Protein AF-A0A5M5ZM09-F1 (afdb_monomer)

Secondary structure (DSSP, 8-state):
-------PPPPPPSPEEETTTTEEEETTEEEEEHHHHHHHHH-TTTTTT--HHHHHHHHHHHHHHHHHHHHHHHH----S-HHHHHHHHHHHHHT-EEEEEEEEEE-SSSEEEEEEEEEE-SSSEEEEEEEE--SS--HHHHHHHHHHHHHHHHHHHHHSTT-EEEEEEEEE-EEEE-TTS-EEEE-

Mean predicted aligned error: 3.93 Å

Radius of gyration: 17.47 Å; Cα contacts (8 Å, |Δi|>4): 284; chains: 1; bounding box: 42×32×61 Å

Nearest PDB structures (foldseek):
  7lw9-assembly1_A  TM=6.506E-01  e=2.644E-03  Homo sapiens
  7lwa-assembly1_A  TM=5.892E-01  e=5.347E-03  Homo sapiens
  7lw8-assembly1_A  TM=4.963E-01  e=1.585E-03  Homo sapiens
  6wxx-assembly2_C  TM=5.633E-01  e=2.051E-02  Treponema succinifaciens DSM 2489
  6xl1-assembly1_B  TM=5.098E-01  e=3.890E-02  Treponema succinifaciens DSM 2489

pLDDT: mean 94.2, std 7.8, range [42.19, 98.81]

InterPro domains:
  IPR011604 PD-(D/E)XK endonuclease-like domain superfamily [G3DSA:3.90.320.10] (28-184)

Solvent-accessible surface area (backbone atoms only — not comparable to full-atom values): 10904 Å² total; per-residue (Å²): 132,83,75,78,76,74,67,64,76,84,64,80,54,81,59,46,73,35,79,82,88,66,45,37,27,51,81,96,42,78,32,44,53,52,66,66,50,49,37,65,75,78,43,71,64,79,62,66,93,56,57,65,69,60,50,52,54,49,50,53,50,42,53,51,54,52,52,50,42,47,41,24,76,75,69,70,45,78,88,77,49,67,54,49,52,49,50,53,48,53,30,61,76,71,66,55,38,83,69,45,57,67,41,53,33,40,75,86,77,56,41,33,47,67,40,54,32,34,26,50,74,54,49,45,32,28,32,42,39,39,79,42,57,65,95,68,90,46,72,65,60,51,49,53,48,50,55,50,49,52,53,49,48,53,24,42,37,66,64,29,75,82,43,41,74,81,48,74,51,74,45,52,42,31,76,43,76,43,98,87,72,49,74,49,71,46,116

Organism: NCBI:txid357276

Sequence (187 aa):
MIMATKRIELKNSEVIFLEEPHEYWLGDKQLSGITGMIQRQLFPDEYDNVDEAVLNAAATYGTNVHASIEDFDKNWNNDGTVEVADYIEICKEHGLVHEASEYIVSDNKNWASMIDKVYRVSDDTFSIGDIKTYGVMTSEKLEKARWQLSLYAYFFELQNKKAKIDKLFIIHLRNKIKKDGTVDHIN

Foldseek 3Di:
DPPPDAQFAADADCWDADPVVGWTDNPPDTADEPLVVCCVPPPVCVCPPPDPVNVVVQVVVVVVLLVQCQCCLPPVDNPPDPSNVVVVVVCVVVVFAWDDAQGWFDPSPHYIYGFGTWGDPDSQEIEGEAEAADLDCDPSNVVSQVSVQVVVQVRRCVRRPRHHYDYYYYDHAYWDQDPVRDTSGDD

Structure (mmCIF, N/CA/C/O backbone):
data_AF-A0A5M5ZM09-F1
#
_entry.id   AF-A0A5M5ZM09-F1
#
loop_
_atom_site.group_PDB
_atom_site.id
_atom_site.type_symbol
_atom_site.label_atom_id
_atom_site.label_alt_id
_atom_site.label_comp_id
_atom_site.label_asym_id
_atom_site.label_entity_id
_atom_site.label_seq_id
_atom_site.pdbx_PDB_ins_code
_atom_site.Cartn_x
_atom_site.Cartn_y
_atom_site.Cartn_z
_atom_site.occupancy
_atom_site.B_iso_or_equiv
_atom_site.auth_seq_id
_atom_site.auth_comp_id
_atom_site.auth_asym_id
_atom_site.auth_atom_id
_atom_site.pdbx_PDB_model_num
ATOM 1 N N . MET A 1 1 ? -5.808 16.013 35.340 1.00 42.19 1 MET A N 1
ATOM 2 C CA . MET A 1 1 ? -5.504 14.578 35.161 1.00 42.19 1 MET A CA 1
ATOM 3 C C . MET A 1 1 ? -5.513 14.312 33.667 1.00 42.19 1 MET A C 1
ATOM 5 O O . MET A 1 1 ? -6.583 14.321 33.076 1.00 42.19 1 MET A O 1
ATOM 9 N N . ILE A 1 2 ? -4.345 14.210 33.036 1.00 48.75 2 ILE A N 1
ATOM 10 C CA . ILE A 1 2 ? -4.266 13.792 31.633 1.00 48.75 2 ILE A CA 1
ATOM 11 C C . ILE A 1 2 ? -4.499 12.284 31.678 1.00 48.75 2 ILE A C 1
ATOM 13 O O . ILE A 1 2 ? -3.692 11.568 32.267 1.00 48.75 2 ILE A O 1
ATOM 17 N N . MET A 1 3 ? -5.645 11.806 31.191 1.00 53.59 3 MET A N 1
ATOM 18 C CA . MET A 1 3 ? -5.798 10.369 30.985 1.00 53.59 3 MET A CA 1
ATOM 19 C C . MET A 1 3 ? -4.755 9.978 29.947 1.00 53.59 3 MET A C 1
ATOM 21 O O . MET A 1 3 ? -4.811 10.471 28.825 1.00 53.59 3 MET A O 1
ATOM 25 N N . ALA A 1 4 ? -3.781 9.156 30.336 1.00 59.69 4 ALA A N 1
ATOM 26 C CA . ALA A 1 4 ? -2.890 8.531 29.375 1.00 59.69 4 ALA A CA 1
ATOM 27 C C . ALA A 1 4 ? -3.774 7.768 28.382 1.00 59.69 4 ALA A C 1
ATOM 29 O O . ALA A 1 4 ? -4.516 6.861 28.776 1.00 59.69 4 ALA A O 1
ATOM 30 N N . THR A 1 5 ? -3.780 8.197 27.122 1.00 62.56 5 THR A N 1
ATOM 31 C CA . THR A 1 5 ? -4.480 7.476 26.064 1.00 62.56 5 THR A CA 1
ATOM 32 C C . THR A 1 5 ? -3.843 6.095 25.993 1.00 62.56 5 THR A C 1
ATOM 34 O O . THR A 1 5 ? -2.641 5.974 25.799 1.00 62.56 5 THR A O 1
ATOM 37 N N . LYS A 1 6 ? -4.623 5.040 26.235 1.00 85.31 6 LYS A N 1
ATOM 38 C CA . LYS A 1 6 ? -4.126 3.668 26.113 1.00 85.31 6 LYS A CA 1
ATOM 39 C C . LYS A 1 6 ? -3.679 3.447 24.663 1.00 85.31 6 LYS A C 1
ATOM 41 O O . LYS A 1 6 ? -4.495 3.677 23.769 1.00 85.31 6 LYS A O 1
ATOM 46 N N . ARG A 1 7 ? -2.440 2.977 24.459 1.00 94.06 7 ARG A N 1
ATOM 47 C CA . ARG A 1 7 ? -1.916 2.548 23.151 1.00 94.06 7 ARG A CA 1
ATOM 48 C C . ARG A 1 7 ? -2.936 1.661 22.437 1.00 94.06 7 ARG A C 1
ATOM 50 O O . ARG A 1 7 ? -3.459 0.705 23.017 1.00 94.06 7 ARG A O 1
ATOM 57 N N . ILE A 1 8 ? -3.261 2.030 21.205 1.00 95.94 8 ILE A N 1
ATOM 58 C CA . ILE A 1 8 ? -4.173 1.301 20.334 1.00 95.94 8 ILE A CA 1
ATOM 59 C C . ILE A 1 8 ? 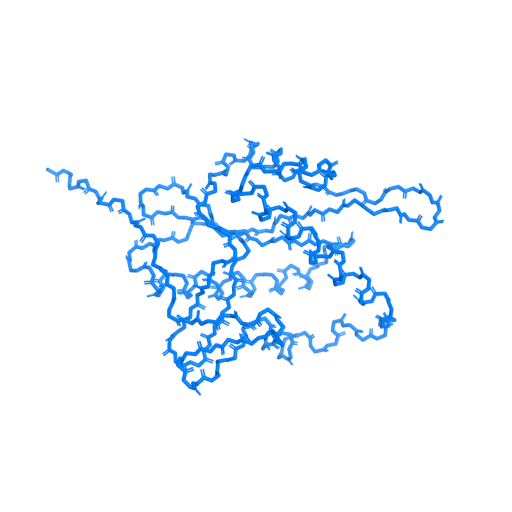-3.387 0.184 19.664 1.00 95.94 8 ILE A C 1
ATOM 61 O O . ILE A 1 8 ? -2.460 0.449 18.901 1.00 95.94 8 ILE A O 1
ATOM 65 N N . GLU A 1 9 ? -3.793 -1.051 19.932 1.00 96.69 9 GLU A N 1
ATOM 66 C CA . GLU A 1 9 ? -3.339 -2.228 19.195 1.00 96.69 9 GLU A CA 1
ATOM 67 C C . GLU A 1 9 ? -4.217 -2.418 17.954 1.00 96.69 9 GLU A C 1
ATOM 69 O O . GLU A 1 9 ? -5.447 -2.284 18.034 1.00 96.69 9 GLU A O 1
ATOM 74 N N . LEU A 1 10 ? -3.588 -2.717 16.815 1.00 97.56 10 LEU A N 1
ATOM 75 C CA . LEU A 1 10 ? -4.304 -2.974 15.569 1.00 97.56 10 LEU A CA 1
ATOM 76 C C . LEU A 1 10 ? -5.125 -4.258 15.678 1.00 97.56 10 LEU A C 1
ATOM 78 O O . LEU A 1 10 ? -4.691 -5.261 16.244 1.00 97.56 10 LEU A O 1
ATOM 82 N N . LYS A 1 11 ? -6.338 -4.228 15.131 1.00 96.38 11 LYS A N 1
ATOM 83 C CA . LYS A 1 11 ? -7.226 -5.389 15.094 1.00 96.38 11 LYS A CA 1
ATOM 84 C C . LYS A 1 11 ? -7.025 -6.152 13.801 1.00 96.38 11 LYS A C 1
ATOM 86 O O . LYS A 1 11 ? -7.078 -5.548 12.735 1.00 96.38 11 LYS A O 1
ATOM 91 N N . ASN A 1 12 ? -6.879 -7.464 13.877 1.00 95.12 12 ASN A N 1
ATOM 92 C CA . ASN A 1 12 ? -6.915 -8.287 12.675 1.00 95.12 12 ASN A CA 1
ATOM 93 C C . ASN A 1 12 ? -8.341 -8.323 12.118 1.00 95.12 12 ASN A C 1
ATOM 95 O O . ASN A 1 12 ? -9.307 -8.410 12.882 1.00 95.12 12 ASN A O 1
ATOM 99 N N . SER A 1 13 ? -8.460 -8.227 10.796 1.00 96.25 13 SER A N 1
ATOM 100 C CA . SER A 1 13 ? -9.729 -8.446 10.108 1.00 96.25 13 SER A CA 1
ATOM 101 C C . SER A 1 13 ? -10.117 -9.926 10.177 1.00 96.25 13 SER A C 1
ATOM 103 O O . SER A 1 13 ? -9.249 -10.796 10.217 1.00 96.25 13 SER A O 1
ATOM 105 N N . GLU A 1 14 ? -11.417 -10.216 10.167 1.00 96.94 14 GLU A N 1
ATOM 106 C CA . GLU A 1 14 ? -11.930 -11.583 9.969 1.00 96.94 14 GLU A CA 1
ATOM 107 C C . GLU A 1 14 ? -11.888 -12.002 8.491 1.00 96.94 14 GLU A C 1
ATOM 109 O O . GLU A 1 14 ? -12.135 -13.161 8.164 1.00 96.94 14 GLU A O 1
ATOM 114 N N . VAL A 1 15 ? -11.590 -11.056 7.595 1.00 98.12 15 VAL A N 1
ATOM 115 C CA . VAL A 1 15 ? -11.450 -11.319 6.169 1.00 98.12 15 VAL A CA 1
ATOM 116 C C . VAL A 1 15 ? -10.181 -12.121 5.908 1.00 98.12 15 VAL A C 1
ATOM 118 O O . VAL A 1 15 ? -9.083 -11.719 6.287 1.00 98.12 15 VAL A O 1
ATOM 121 N N . ILE A 1 16 ? -10.346 -13.231 5.199 1.00 97.38 16 ILE A N 1
ATOM 122 C CA . ILE A 1 16 ? -9.259 -14.064 4.699 1.00 97.38 16 ILE A CA 1
ATOM 123 C C . ILE A 1 16 ? -8.930 -13.603 3.283 1.00 97.38 16 ILE A C 1
ATOM 125 O O . ILE A 1 16 ? -9.818 -13.518 2.434 1.00 97.38 16 ILE A O 1
ATOM 129 N N . PHE A 1 17 ? -7.657 -13.311 3.036 1.00 96.88 17 PHE A N 1
ATOM 130 C CA . PHE A 1 17 ? -7.141 -13.094 1.692 1.00 96.88 17 PHE A CA 1
ATOM 131 C C . PHE A 1 17 ? -6.554 -14.402 1.154 1.00 96.88 17 PHE A C 1
ATOM 133 O O . PHE A 1 17 ? -5.724 -15.033 1.809 1.00 96.88 17 PHE A O 1
ATOM 140 N N . LEU A 1 18 ? -7.011 -14.814 -0.023 1.00 95.81 18 LEU A N 1
ATOM 141 C CA . LEU A 1 18 ? -6.437 -15.910 -0.791 1.00 95.81 18 LEU A CA 1
ATOM 142 C C . LEU A 1 18 ? -5.528 -15.290 -1.848 1.00 95.81 18 LEU A C 1
ATOM 144 O O . LEU A 1 18 ? -6.031 -14.691 -2.795 1.00 95.81 18 LEU A O 1
ATOM 148 N N . GLU A 1 19 ? -4.213 -15.419 -1.669 1.00 90.44 19 GLU A N 1
ATOM 149 C CA . GLU A 1 19 ? -3.205 -14.826 -2.561 1.00 90.44 19 GLU A CA 1
ATOM 150 C C . GLU A 1 19 ? -3.402 -15.272 -4.012 1.00 90.44 19 GLU A C 1
ATOM 152 O O . GLU A 1 19 ? -3.536 -14.448 -4.910 1.00 90.44 19 GLU A O 1
ATOM 157 N N . GLU A 1 20 ? -3.578 -16.577 -4.198 1.00 89.75 20 GLU A N 1
ATOM 158 C CA . GLU A 1 20 ? -4.030 -17.209 -5.431 1.00 89.75 20 GLU A CA 1
ATOM 159 C C . GLU A 1 20 ? -5.401 -17.821 -5.113 1.00 89.75 20 GLU A C 1
ATOM 161 O O . GLU A 1 20 ? -5.449 -18.785 -4.339 1.00 89.75 20 GLU A O 1
ATOM 166 N N . PRO A 1 21 ? -6.537 -17.272 -5.588 1.00 92.88 21 PRO A N 1
ATOM 167 C CA . PRO A 1 21 ? -6.752 -16.503 -6.827 1.00 92.88 21 PRO A CA 1
ATOM 168 C C . PRO A 1 21 ? -6.954 -14.973 -6.666 1.00 92.88 21 PRO A C 1
ATOM 170 O O . PRO A 1 21 ? -7.684 -14.362 -7.446 1.00 92.88 21 PRO A O 1
ATOM 173 N N . HIS A 1 22 ? -6.331 -14.338 -5.673 1.00 91.38 22 HIS A N 1
ATOM 174 C CA . HIS A 1 22 ? -6.469 -12.911 -5.344 1.00 91.38 22 HIS A CA 1
ATOM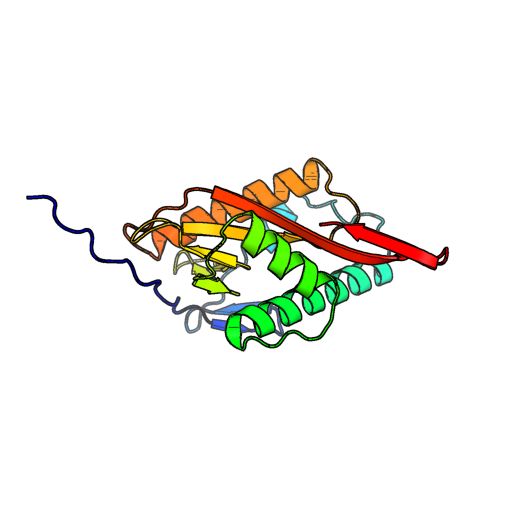 175 C C . HIS A 1 22 ? -7.886 -12.506 -4.894 1.00 91.38 22 HIS A C 1
ATOM 177 O O . HIS A 1 22 ? -8.521 -11.596 -5.436 1.00 91.38 22 HIS A O 1
ATOM 183 N N . GLU A 1 23 ? -8.402 -13.187 -3.871 1.00 96.50 23 GLU A N 1
ATOM 184 C CA . GLU A 1 23 ? -9.776 -13.012 -3.390 1.00 96.50 23 GLU A CA 1
ATOM 185 C C . GLU A 1 23 ? -9.863 -12.711 -1.896 1.00 96.50 23 GLU A C 1
ATOM 187 O O . GLU A 1 23 ? -9.070 -13.197 -1.095 1.00 96.50 23 GLU A O 1
ATOM 192 N N . TYR A 1 24 ? -10.896 -11.960 -1.511 1.00 97.88 24 TYR A N 1
ATOM 193 C CA . TYR A 1 24 ? -11.212 -11.656 -0.118 1.00 97.88 24 TYR A CA 1
ATOM 194 C C . TYR A 1 24 ? -12.489 -12.374 0.311 1.00 97.88 24 TYR A C 1
ATOM 196 O O . TYR A 1 24 ? -13.512 -12.267 -0.365 1.00 97.88 24 TYR A O 1
ATOM 204 N N . TRP A 1 25 ? -12.458 -13.041 1.462 1.00 98.31 25 TRP A N 1
ATOM 205 C CA . TRP A 1 25 ? -13.566 -13.852 1.964 1.00 98.31 25 TRP A CA 1
ATOM 206 C C . TRP A 1 25 ? -13.890 -13.532 3.422 1.00 98.31 25 TRP A C 1
ATOM 208 O O . TRP A 1 25 ? -13.014 -13.565 4.281 1.00 98.31 25 TRP A O 1
ATOM 218 N N . LEU A 1 26 ? -15.163 -13.247 3.708 1.00 98.00 26 LEU A N 1
ATOM 219 C CA . LEU A 1 26 ? -15.709 -13.114 5.058 1.00 98.00 26 LEU A CA 1
ATOM 220 C C . LEU A 1 26 ? -16.689 -14.263 5.311 1.00 98.00 26 LEU A C 1
ATOM 222 O O . LEU A 1 26 ? -17.850 -14.209 4.892 1.00 98.00 26 LEU A O 1
ATOM 226 N N . GLY A 1 27 ? -16.206 -15.321 5.964 1.00 97.12 27 GLY A N 1
ATOM 227 C CA . GLY A 1 27 ? -16.921 -16.598 6.003 1.00 97.12 27 GLY A CA 1
ATOM 228 C C . GLY A 1 27 ? -17.189 -17.095 4.580 1.00 97.12 27 GLY A C 1
ATOM 229 O O . GLY A 1 27 ? -16.285 -17.117 3.751 1.00 97.12 27 GLY A O 1
ATOM 230 N N . ASP A 1 28 ? -18.446 -17.406 4.271 1.00 97.25 28 ASP A N 1
ATOM 231 C CA . ASP A 1 28 ? -18.854 -17.890 2.943 1.00 97.25 28 ASP A CA 1
ATOM 232 C C . ASP A 1 28 ? -19.114 -16.763 1.925 1.00 97.25 28 ASP A C 1
ATOM 234 O O . ASP A 1 28 ? -19.562 -17.017 0.805 1.00 97.25 28 ASP A O 1
ATOM 238 N N . LYS A 1 29 ? -18.893 -15.496 2.302 1.00 98.12 29 LYS A N 1
ATOM 239 C CA . LYS A 1 29 ? -19.139 -14.348 1.427 1.00 98.12 29 LYS A CA 1
ATOM 240 C C . LYS A 1 29 ? -17.840 -13.817 0.833 1.00 98.12 29 LYS A C 1
ATOM 242 O O . LYS A 1 29 ? -17.017 -13.250 1.549 1.00 98.12 29 LYS A O 1
ATOM 247 N N . GLN A 1 30 ? -17.731 -13.872 -0.491 1.00 98.06 30 GLN A N 1
ATOM 248 C CA . GLN A 1 30 ? -16.692 -13.150 -1.218 1.00 98.06 30 GLN A CA 1
ATOM 249 C C . GLN A 1 30 ? -16.937 -11.634 -1.147 1.00 98.06 30 GLN A C 1
ATOM 251 O O . GLN A 1 30 ? -18.049 -11.146 -1.383 1.00 98.06 30 GLN A O 1
ATOM 256 N N . LEU A 1 31 ? -15.889 -10.886 -0.820 1.00 98.19 31 LEU A N 1
ATOM 257 C CA . LEU A 1 31 ? -15.857 -9.429 -0.829 1.00 98.19 31 LEU A CA 1
ATOM 258 C C . LEU A 1 31 ? -15.132 -8.928 -2.078 1.00 98.19 31 LEU A C 1
ATOM 260 O O . LEU A 1 31 ? -14.281 -9.601 -2.653 1.00 98.19 31 LEU A O 1
ATOM 264 N N . SER A 1 32 ? -15.467 -7.715 -2.500 1.00 96.75 32 SER A N 1
ATOM 265 C CA . SER A 1 32 ? -14.810 -7.065 -3.629 1.00 96.75 32 SER A CA 1
ATOM 266 C C . SER A 1 32 ? -13.569 -6.290 -3.179 1.00 96.75 32 SER A C 1
ATOM 268 O O . SER A 1 32 ? -13.598 -5.588 -2.166 1.00 96.75 32 SER A O 1
ATOM 270 N N . GLY A 1 33 ? -12.494 -6.379 -3.964 1.00 96.00 33 GLY A N 1
ATOM 271 C CA . GLY A 1 33 ? -11.281 -5.582 -3.775 1.00 96.00 33 GLY A CA 1
ATOM 272 C C . GLY A 1 33 ? -11.476 -4.116 -4.179 1.00 96.00 33 GLY A C 1
ATOM 273 O O . GLY A 1 33 ? -12.053 -3.826 -5.234 1.00 96.00 33 GLY A O 1
ATOM 274 N N . ILE A 1 34 ? -10.971 -3.183 -3.367 1.00 94.31 34 ILE A N 1
ATOM 275 C CA . ILE A 1 34 ? -11.077 -1.737 -3.639 1.00 94.31 34 ILE A CA 1
ATOM 276 C C . ILE A 1 34 ? -10.268 -1.338 -4.878 1.00 94.31 34 ILE A C 1
ATOM 278 O O . ILE A 1 34 ? -10.765 -0.602 -5.729 1.00 94.31 34 ILE A O 1
ATOM 282 N N . THR A 1 35 ? -9.036 -1.831 -5.005 1.00 89.81 35 THR A N 1
ATOM 283 C CA . THR A 1 35 ? -8.113 -1.477 -6.099 1.00 89.81 35 THR A CA 1
ATOM 284 C C . THR A 1 35 ? -8.677 -1.852 -7.466 1.00 89.81 35 THR A C 1
ATOM 286 O O . THR A 1 35 ? -8.698 -1.022 -8.375 1.00 89.81 35 THR A O 1
ATOM 289 N N . GLY A 1 36 ? -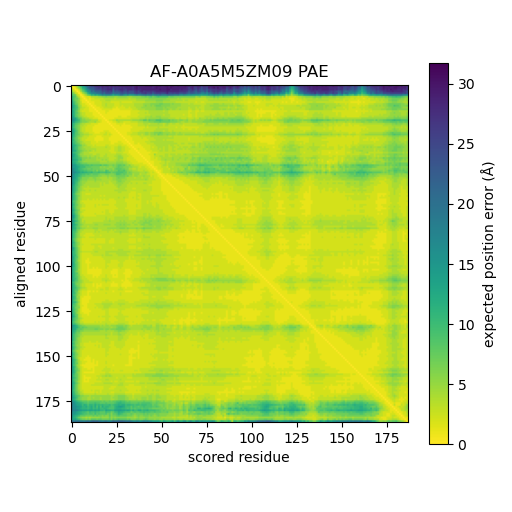9.234 -3.059 -7.592 1.00 89.88 36 GLY A N 1
ATOM 290 C CA . GLY A 1 36 ? -9.907 -3.500 -8.813 1.00 89.88 36 GLY A CA 1
ATOM 291 C C . GLY A 1 36 ? -11.145 -2.661 -9.148 1.00 89.88 36 GLY A C 1
ATOM 292 O O . GLY A 1 36 ? -11.427 -2.422 -10.320 1.00 89.88 36 GLY A O 1
ATOM 293 N N . MET A 1 37 ? -11.881 -2.175 -8.142 1.00 93.19 37 MET A N 1
ATOM 294 C CA . MET A 1 37 ? -13.000 -1.252 -8.362 1.00 93.19 37 MET A CA 1
ATOM 295 C C . MET A 1 37 ? -12.517 0.114 -8.861 1.00 93.19 37 MET A C 1
ATOM 297 O O . MET A 1 37 ? -13.044 0.589 -9.865 1.00 93.19 37 MET A O 1
ATOM 301 N N . ILE A 1 38 ? -11.492 0.700 -8.227 1.00 92.19 38 ILE A N 1
ATOM 302 C CA . ILE A 1 38 ? -10.892 1.978 -8.646 1.00 92.19 38 ILE A CA 1
ATOM 303 C C . ILE A 1 38 ? -10.425 1.894 -10.100 1.00 92.19 38 ILE A C 1
ATOM 305 O O . ILE A 1 38 ? -10.777 2.761 -10.895 1.00 92.19 38 ILE A O 1
ATOM 309 N N . GLN A 1 39 ? -9.684 0.836 -10.455 1.00 90.69 39 GLN A N 1
ATOM 310 C CA . GLN A 1 39 ? -9.217 0.608 -11.823 1.00 90.69 39 GLN A CA 1
ATOM 311 C C . GLN A 1 39 ? -10.375 0.673 -12.818 1.00 90.69 39 GLN A C 1
ATOM 313 O O . GLN A 1 39 ? -10.356 1.480 -13.738 1.00 90.69 39 GLN A O 1
ATOM 318 N N . ARG A 1 40 ? -11.412 -0.148 -12.613 1.00 91.62 40 ARG A N 1
ATOM 319 C CA . ARG A 1 40 ? -12.524 -0.269 -13.566 1.00 91.62 40 ARG A CA 1
ATOM 320 C C . ARG A 1 40 ? -13.352 1.006 -13.705 1.00 91.62 40 ARG A C 1
ATOM 322 O O . ARG A 1 40 ? -13.946 1.211 -14.754 1.00 91.62 40 ARG A O 1
ATOM 329 N N . GLN A 1 41 ? -13.471 1.798 -12.641 1.00 91.75 41 GLN A N 1
ATOM 330 C CA . GLN A 1 41 ? -14.378 2.950 -12.607 1.00 91.75 41 GLN A CA 1
ATOM 331 C C . GLN A 1 41 ? -13.693 4.267 -12.973 1.00 91.75 41 GLN A C 1
ATOM 333 O O . GLN A 1 41 ? -14.329 5.127 -13.573 1.00 91.75 41 GLN A O 1
ATOM 338 N N . LEU A 1 42 ? -12.429 4.444 -12.581 1.00 90.06 42 LEU A N 1
ATOM 339 C CA . LEU A 1 42 ? -11.724 5.723 -12.699 1.00 90.06 42 LEU A CA 1
ATOM 340 C C . LEU A 1 42 ? -10.565 5.683 -13.696 1.00 90.06 42 LEU A C 1
ATOM 342 O O . LEU A 1 42 ? -10.232 6.722 -14.254 1.00 90.06 42 LEU A O 1
ATOM 346 N N . PHE A 1 43 ? -9.978 4.508 -13.935 1.00 92.19 43 PHE A N 1
ATOM 347 C CA . PHE A 1 43 ? -8.805 4.341 -14.800 1.00 92.19 43 PHE A CA 1
ATOM 348 C C . PHE A 1 43 ? -8.968 3.149 -15.764 1.00 92.19 43 PHE A C 1
ATOM 350 O O . PHE A 1 43 ? -8.080 2.298 -15.831 1.00 92.19 43 PHE A O 1
ATOM 357 N N . PRO A 1 44 ? -10.104 3.006 -16.477 1.00 91.06 44 PRO A N 1
ATOM 358 C CA . PRO A 1 44 ? -10.367 1.814 -17.289 1.00 91.06 44 PRO A CA 1
ATOM 359 C C . PRO A 1 44 ? -9.308 1.581 -18.377 1.00 91.06 44 PRO A C 1
ATOM 361 O O . PRO A 1 44 ? -9.018 0.428 -18.683 1.00 91.06 44 PRO A O 1
ATOM 364 N N . ASP A 1 45 ? -8.686 2.658 -18.862 1.00 89.94 45 ASP A N 1
ATOM 365 C CA . ASP A 1 45 ? -7.793 2.656 -20.022 1.00 89.94 45 ASP A CA 1
ATOM 366 C C . ASP A 1 45 ? -6.292 2.686 -19.633 1.00 89.94 45 ASP A C 1
ATOM 368 O O . ASP A 1 45 ? -5.428 2.838 -20.494 1.00 89.94 45 ASP A O 1
ATOM 372 N N . GLU A 1 46 ? -5.934 2.561 -18.341 1.00 85.81 46 GLU A N 1
ATOM 373 C CA . GLU A 1 46 ? -4.545 2.755 -17.844 1.00 85.81 46 GLU A CA 1
ATOM 374 C C . GLU A 1 46 ? -3.508 1.875 -18.557 1.00 85.81 46 GLU A C 1
ATOM 376 O O . GLU A 1 46 ? -2.348 2.262 -18.725 1.00 85.81 46 GLU A O 1
ATOM 381 N N . TYR A 1 47 ? -3.921 0.669 -18.940 1.00 85.06 47 TYR A N 1
ATOM 382 C CA . TYR A 1 47 ? -3.062 -0.324 -19.577 1.00 85.06 47 TYR A CA 1
ATOM 383 C C . TYR A 1 47 ? -3.390 -0.528 -21.055 1.00 85.06 47 TYR A C 1
ATOM 385 O O . TYR A 1 47 ? -2.855 -1.449 -21.679 1.00 85.06 47 TYR A O 1
ATOM 393 N N . ASP A 1 48 ? -4.218 0.342 -21.635 1.00 88.19 48 ASP A N 1
ATOM 394 C CA . ASP A 1 48 ? -4.532 0.286 -23.053 1.00 88.19 48 ASP A CA 1
ATOM 395 C C . ASP A 1 48 ? -3.252 0.422 -23.876 1.00 88.19 48 ASP A C 1
ATOM 397 O O . ASP A 1 48 ? -2.440 1.332 -23.691 1.00 88.19 48 ASP A O 1
ATOM 401 N N . ASN A 1 49 ? -3.084 -0.483 -24.839 1.00 89.31 49 ASN A N 1
ATOM 402 C CA . ASN A 1 49 ? -1.929 -0.539 -25.739 1.00 89.31 49 ASN A CA 1
ATOM 403 C C . ASN A 1 49 ? -0.585 -0.873 -25.064 1.00 89.31 49 ASN A C 1
ATOM 405 O O . ASN A 1 49 ? 0.461 -0.743 -25.707 1.00 89.31 49 ASN A O 1
ATOM 409 N N . VAL A 1 50 ? -0.577 -1.322 -23.804 1.00 87.62 50 VAL A N 1
ATOM 410 C CA . VAL A 1 50 ? 0.628 -1.891 -23.188 1.00 87.62 50 VAL A CA 1
ATOM 411 C C . VAL A 1 50 ? 0.701 -3.380 -23.517 1.00 87.62 50 VAL A C 1
ATOM 413 O O . VAL A 1 50 ? -0.266 -4.117 -23.353 1.00 87.62 50 VAL A O 1
ATOM 416 N N . ASP A 1 51 ? 1.863 -3.826 -23.990 1.00 93.00 51 ASP A N 1
ATOM 417 C CA . ASP A 1 51 ? 2.111 -5.236 -24.286 1.00 93.00 51 ASP A CA 1
ATOM 418 C C . ASP A 1 51 ? 1.933 -6.113 -23.033 1.00 93.00 51 ASP A C 1
ATOM 420 O O . ASP A 1 51 ? 2.454 -5.803 -21.957 1.00 93.00 51 ASP A O 1
ATOM 424 N N . GLU A 1 52 ? 1.210 -7.224 -23.178 1.00 92.44 52 GLU A N 1
ATOM 425 C CA . GLU A 1 52 ? 0.857 -8.112 -22.067 1.00 92.44 52 GLU A CA 1
ATOM 426 C C . GLU A 1 52 ? 2.097 -8.688 -21.367 1.00 92.44 52 GLU A C 1
ATOM 428 O O . GLU A 1 52 ? 2.139 -8.769 -20.139 1.00 92.44 52 GLU A O 1
ATOM 433 N N . ALA A 1 53 ? 3.156 -9.023 -22.113 1.00 92.19 53 ALA A N 1
ATOM 434 C CA . ALA A 1 53 ? 4.387 -9.526 -21.511 1.00 92.19 53 ALA A CA 1
ATOM 435 C C . ALA A 1 53 ? 5.096 -8.437 -20.691 1.00 92.19 53 ALA A C 1
ATOM 437 O O . ALA A 1 53 ? 5.692 -8.733 -19.653 1.00 92.19 53 ALA A O 1
ATOM 438 N N . VAL A 1 54 ? 5.002 -7.170 -21.110 1.00 90.19 54 VAL A N 1
ATOM 439 C CA . VAL A 1 54 ? 5.511 -6.027 -20.336 1.00 90.19 54 VAL A CA 1
ATOM 440 C C . VAL A 1 54 ? 4.705 -5.830 -19.051 1.00 90.19 54 VAL A C 1
ATOM 442 O O . VAL A 1 54 ? 5.313 -5.628 -17.996 1.00 90.19 54 VAL A O 1
ATOM 445 N N . LEU A 1 55 ? 3.373 -5.926 -19.114 1.00 90.62 55 LEU A N 1
ATOM 446 C CA . LEU A 1 55 ? 2.503 -5.847 -17.934 1.00 90.62 55 LEU A CA 1
ATOM 447 C C . LEU A 1 55 ? 2.798 -6.977 -16.947 1.00 90.62 55 LEU A C 1
ATOM 449 O O . LEU A 1 55 ? 3.066 -6.707 -15.778 1.00 90.62 55 LEU A O 1
ATOM 453 N N . ASN A 1 56 ? 2.857 -8.222 -17.421 1.00 92.62 56 ASN A N 1
ATOM 454 C CA . ASN A 1 56 ? 3.143 -9.389 -16.586 1.00 92.62 56 ASN A CA 1
ATOM 455 C C . ASN A 1 56 ? 4.534 -9.305 -15.940 1.00 92.62 56 ASN A C 1
ATOM 457 O O . ASN A 1 56 ? 4.696 -9.601 -14.755 1.00 92.62 56 ASN A O 1
ATOM 461 N N . ALA A 1 57 ? 5.543 -8.831 -16.678 1.00 92.25 57 ALA A N 1
ATOM 462 C CA . ALA A 1 57 ? 6.882 -8.615 -16.135 1.00 92.25 57 ALA A CA 1
ATOM 463 C C . ALA A 1 57 ? 6.940 -7.460 -15.118 1.00 92.25 57 ALA A C 1
ATOM 465 O O . ALA A 1 57 ? 7.783 -7.471 -14.217 1.00 92.25 57 ALA A O 1
ATOM 466 N N . ALA A 1 58 ? 6.092 -6.438 -15.261 1.00 91.81 58 ALA A N 1
ATOM 467 C CA . ALA A 1 58 ? 5.968 -5.360 -14.284 1.00 91.81 58 ALA A CA 1
ATOM 468 C C . ALA A 1 58 ? 5.243 -5.832 -13.015 1.00 91.81 58 ALA A C 1
ATOM 470 O O . ALA A 1 58 ? 5.727 -5.544 -11.923 1.00 91.81 58 ALA A O 1
ATOM 471 N N . ALA A 1 59 ? 4.158 -6.597 -13.162 1.00 91.94 59 ALA A N 1
ATOM 472 C CA . ALA A 1 59 ? 3.418 -7.197 -12.056 1.00 91.94 59 ALA A CA 1
ATOM 473 C C . ALA A 1 59 ? 4.307 -8.149 -11.247 1.00 91.94 59 ALA A C 1
ATOM 475 O O . ALA A 1 59 ? 4.484 -7.935 -10.055 1.00 91.94 59 ALA A O 1
ATOM 476 N N . THR A 1 60 ? 4.978 -9.099 -11.912 1.00 95.25 60 THR A N 1
ATOM 477 C CA . THR A 1 60 ? 5.917 -10.040 -11.269 1.00 95.25 60 THR A CA 1
ATOM 478 C C . THR A 1 60 ? 7.016 -9.306 -10.501 1.00 95.25 60 THR A C 1
ATOM 480 O O . THR A 1 60 ? 7.341 -9.654 -9.371 1.00 95.25 60 THR A O 1
ATOM 483 N N . TYR A 1 61 ? 7.592 -8.263 -11.105 1.00 96.06 61 TYR A N 1
ATOM 484 C CA . TYR A 1 61 ? 8.612 -7.453 -10.443 1.00 96.06 61 TYR A CA 1
ATOM 485 C C . TYR A 1 61 ? 8.061 -6.744 -9.199 1.00 96.06 61 TYR A C 1
ATOM 487 O O . TYR A 1 61 ? 8.701 -6.777 -8.155 1.00 96.06 61 TYR A O 1
ATOM 495 N N . GLY A 1 62 ? 6.872 -6.142 -9.299 1.00 95.88 62 GLY A N 1
ATOM 496 C CA . GLY A 1 62 ? 6.187 -5.536 -8.160 1.00 95.88 62 GLY A CA 1
ATOM 497 C C . GLY A 1 62 ? 5.945 -6.535 -7.031 1.00 95.88 62 GLY A C 1
ATOM 498 O O . GLY A 1 62 ? 6.345 -6.259 -5.906 1.00 95.88 62 GLY A O 1
ATOM 499 N N . THR A 1 63 ? 5.371 -7.702 -7.338 1.00 95.56 63 THR A N 1
ATOM 500 C CA . THR A 1 63 ? 5.130 -8.783 -6.369 1.00 95.56 63 THR A CA 1
ATOM 501 C C . THR A 1 63 ? 6.408 -9.188 -5.642 1.00 95.56 63 THR A C 1
ATOM 503 O O . THR A 1 63 ? 6.407 -9.280 -4.420 1.00 95.56 63 THR A O 1
ATOM 506 N N . ASN A 1 64 ? 7.519 -9.356 -6.366 1.00 97.00 64 ASN A N 1
ATOM 507 C CA . ASN A 1 64 ? 8.793 -9.725 -5.751 1.00 97.00 64 ASN A CA 1
ATOM 508 C C . ASN A 1 64 ? 9.329 -8.629 -4.819 1.00 97.00 64 ASN A C 1
ATOM 510 O O . ASN A 1 64 ? 9.777 -8.942 -3.724 1.00 97.00 64 ASN A O 1
ATOM 514 N N . VAL A 1 65 ? 9.256 -7.353 -5.220 1.00 97.62 65 VAL A N 1
ATOM 515 C CA . VAL A 1 65 ? 9.690 -6.228 -4.369 1.00 97.62 65 VAL A CA 1
ATOM 516 C C . VAL A 1 65 ? 8.859 -6.160 -3.085 1.00 97.62 65 VAL A C 1
ATOM 518 O O . VAL A 1 65 ? 9.416 -5.992 -2.002 1.00 97.62 65 VAL A O 1
ATOM 521 N N . HIS A 1 66 ? 7.539 -6.327 -3.195 1.00 97.62 66 HIS A N 1
ATOM 522 C CA . HIS A 1 66 ? 6.638 -6.393 -2.042 1.00 97.62 66 HIS A CA 1
ATOM 523 C C . HIS A 1 66 ? 6.999 -7.539 -1.101 1.00 97.62 66 HIS A C 1
ATOM 525 O O . HIS A 1 66 ? 7.216 -7.293 0.084 1.00 97.62 66 HIS A O 1
ATOM 531 N N . ALA A 1 67 ? 7.158 -8.752 -1.637 1.00 96.94 67 ALA A N 1
ATOM 532 C CA . ALA A 1 67 ? 7.514 -9.938 -0.862 1.00 96.94 67 ALA A CA 1
ATOM 533 C C . ALA A 1 67 ? 8.867 -9.787 -0.145 1.00 96.94 67 ALA A C 1
ATOM 535 O O . ALA A 1 67 ? 8.971 -10.095 1.041 1.00 96.94 67 ALA A O 1
ATOM 536 N N . SER A 1 68 ? 9.892 -9.260 -0.824 1.00 98.12 68 SER A N 1
ATOM 537 C CA . SER A 1 68 ? 11.212 -9.012 -0.229 1.00 98.12 68 S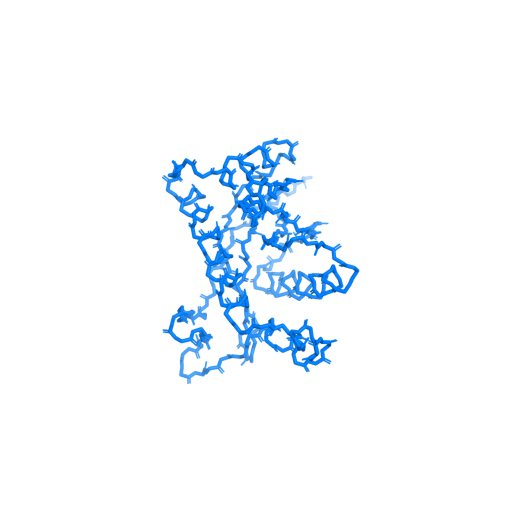ER A CA 1
ATOM 538 C C . SER A 1 68 ? 11.149 -8.011 0.930 1.00 98.12 68 SER A C 1
ATOM 540 O O . SER A 1 68 ? 11.740 -8.234 1.987 1.00 98.12 68 SER A O 1
ATOM 542 N N . ILE A 1 69 ? 10.406 -6.912 0.766 1.00 98.44 69 ILE A N 1
ATOM 543 C CA . ILE A 1 69 ? 10.267 -5.892 1.814 1.00 98.44 69 ILE A CA 1
ATOM 544 C C . ILE A 1 69 ? 9.400 -6.403 2.972 1.00 98.44 69 ILE A C 1
ATOM 546 O O . ILE A 1 69 ? 9.681 -6.116 4.132 1.00 98.44 69 ILE A O 1
ATOM 550 N N . GLU A 1 70 ? 8.347 -7.165 2.685 1.00 97.56 70 GLU A N 1
ATOM 551 C CA . GLU A 1 70 ? 7.526 -7.816 3.705 1.00 97.56 70 GLU A CA 1
ATOM 552 C C . GLU A 1 70 ? 8.331 -8.827 4.537 1.00 97.56 70 GLU A C 1
ATOM 554 O O . GLU A 1 70 ? 8.200 -8.851 5.763 1.00 97.56 70 GLU A O 1
ATOM 559 N N . ASP A 1 71 ? 9.188 -9.631 3.903 1.00 97.94 71 ASP A N 1
ATOM 560 C CA . ASP A 1 71 ? 10.068 -10.571 4.601 1.00 97.94 71 ASP A CA 1
ATOM 561 C C . ASP A 1 71 ? 11.090 -9.839 5.484 1.00 97.94 71 ASP A C 1
ATOM 563 O O . ASP A 1 71 ? 11.336 -10.243 6.625 1.00 97.94 71 ASP A O 1
ATOM 567 N N . PHE A 1 72 ? 11.614 -8.700 5.022 1.00 98.31 72 PHE A N 1
ATOM 568 C CA . PHE A 1 72 ? 12.427 -7.825 5.863 1.00 98.31 72 PHE A CA 1
ATOM 569 C C . PHE A 1 72 ? 11.644 -7.309 7.078 1.00 98.31 72 PHE A C 1
ATOM 571 O O . PHE A 1 72 ? 12.098 -7.470 8.211 1.00 98.31 72 PHE A O 1
ATOM 578 N N . ASP A 1 73 ? 10.459 -6.735 6.870 1.00 97.62 73 ASP A N 1
ATOM 579 C CA . ASP A 1 73 ? 9.634 -6.179 7.947 1.00 97.62 73 ASP A CA 1
ATOM 580 C C . ASP A 1 73 ? 9.248 -7.241 9.000 1.00 97.62 73 ASP A C 1
ATOM 582 O O . ASP A 1 73 ? 9.203 -6.956 10.200 1.00 97.62 73 ASP A O 1
ATOM 586 N N . LYS A 1 74 ? 8.966 -8.480 8.569 1.00 95.50 74 LYS A N 1
ATOM 587 C CA . LYS A 1 74 ? 8.508 -9.570 9.450 1.00 95.50 74 LYS A CA 1
ATOM 588 C C . LYS A 1 74 ? 9.647 -10.343 10.108 1.00 95.50 74 LYS A C 1
ATOM 590 O O . LYS A 1 74 ? 9.547 -10.697 11.283 1.00 95.50 74 LYS A O 1
ATOM 595 N N . ASN A 1 75 ? 10.707 -10.627 9.356 1.00 96.88 75 ASN A N 1
ATOM 596 C CA . ASN A 1 75 ? 11.744 -11.586 9.738 1.00 96.88 75 ASN A CA 1
ATOM 597 C C . ASN A 1 75 ? 13.145 -10.968 9.820 1.00 96.88 75 ASN A C 1
ATOM 599 O O . ASN A 1 75 ? 14.099 -11.680 10.134 1.00 96.88 75 ASN A O 1
ATOM 603 N N . TRP A 1 76 ? 13.285 -9.661 9.565 1.00 95.88 76 TRP A N 1
ATOM 604 C CA . TRP A 1 76 ? 14.570 -8.956 9.479 1.00 95.88 76 TRP A CA 1
ATOM 605 C C . TRP A 1 76 ? 15.518 -9.553 8.432 1.00 95.88 76 TRP A C 1
ATOM 607 O O . TRP A 1 76 ? 16.738 -9.392 8.520 1.00 95.88 76 TRP A O 1
ATOM 617 N N . ASN A 1 77 ? 14.964 -10.246 7.434 1.00 97.50 77 ASN A N 1
ATOM 618 C CA . ASN A 1 77 ? 15.740 -10.817 6.349 1.00 97.50 77 ASN A CA 1
ATOM 619 C C . ASN A 1 77 ? 16.003 -9.749 5.283 1.00 97.50 77 ASN A C 1
ATOM 621 O O . ASN A 1 77 ? 15.092 -9.316 4.587 1.00 97.50 77 ASN A O 1
ATOM 625 N N . ASN A 1 78 ? 17.255 -9.314 5.162 1.00 96.31 78 ASN A N 1
ATOM 626 C CA . ASN A 1 78 ? 17.691 -8.487 4.042 1.00 96.31 78 ASN A CA 1
ATOM 627 C C . ASN A 1 78 ? 18.261 -9.409 2.959 1.00 96.31 78 ASN A C 1
ATOM 629 O O . ASN A 1 78 ? 19.362 -9.942 3.111 1.00 96.31 78 ASN A O 1
ATOM 633 N N . ASP A 1 79 ? 17.507 -9.583 1.876 1.00 96.62 79 ASP A N 1
ATOM 634 C CA . ASP A 1 79 ? 17.850 -10.465 0.758 1.00 96.62 79 ASP A CA 1
ATOM 635 C C . ASP A 1 79 ? 18.968 -9.921 -0.157 1.00 96.62 79 ASP A C 1
ATOM 637 O O . ASP A 1 79 ? 19.392 -10.597 -1.097 1.00 96.62 79 ASP A O 1
ATOM 641 N N . GLY A 1 80 ? 19.482 -8.722 0.133 1.00 96.44 80 GLY A N 1
ATOM 642 C CA . GLY A 1 80 ? 20.556 -8.071 -0.610 1.00 96.44 80 GLY A CA 1
ATOM 643 C C . GLY A 1 80 ? 20.096 -7.347 -1.875 1.00 96.44 80 GLY A C 1
ATOM 644 O O . GLY A 1 80 ? 20.947 -6.877 -2.635 1.00 96.44 80 GLY A O 1
ATOM 645 N N . THR A 1 81 ? 18.787 -7.245 -2.121 1.00 96.50 81 THR A N 1
ATOM 646 C CA . THR A 1 81 ? 18.254 -6.419 -3.209 1.00 96.50 81 THR A CA 1
ATOM 647 C C . THR A 1 81 ? 18.453 -4.930 -2.923 1.00 96.50 81 THR A C 1
ATOM 649 O O . THR A 1 81 ? 18.505 -4.484 -1.773 1.00 96.50 81 THR A O 1
ATOM 652 N N . VAL A 1 82 ? 18.579 -4.139 -3.992 1.00 96.75 82 VAL A N 1
ATOM 653 C CA . VAL A 1 82 ? 18.733 -2.680 -3.877 1.00 96.75 82 VAL A CA 1
ATOM 654 C C . VAL A 1 82 ? 17.448 -2.066 -3.333 1.00 96.75 82 VAL A C 1
ATOM 656 O O . VAL A 1 82 ? 17.502 -1.197 -2.478 1.00 96.75 82 VAL A O 1
ATOM 659 N N . GLU A 1 83 ? 16.295 -2.586 -3.743 1.00 97.56 83 GLU A N 1
ATOM 660 C CA . GLU A 1 83 ? 14.981 -2.117 -3.322 1.00 97.56 83 GLU A CA 1
ATOM 661 C C . GLU A 1 83 ? 14.761 -2.273 -1.809 1.00 97.56 83 GLU A C 1
ATOM 663 O O . GLU A 1 83 ? 14.224 -1.364 -1.178 1.00 97.56 83 GLU A O 1
ATOM 668 N N . VAL A 1 84 ? 15.213 -3.380 -1.202 1.00 98.06 84 VAL A N 1
ATOM 669 C CA . VAL A 1 84 ? 15.174 -3.546 0.262 1.00 98.06 84 VAL A CA 1
ATOM 670 C C . VAL A 1 84 ? 16.143 -2.581 0.948 1.00 98.06 84 VAL A C 1
ATOM 672 O O . VAL A 1 84 ? 15.794 -1.990 1.971 1.00 98.06 84 VAL A O 1
ATOM 675 N N . ALA A 1 85 ? 17.342 -2.378 0.396 1.00 97.69 85 ALA A N 1
ATOM 676 C CA . ALA A 1 85 ? 18.301 -1.421 0.946 1.00 97.69 85 ALA A CA 1
ATOM 677 C C . ALA A 1 85 ? 17.762 0.023 0.917 1.00 97.69 85 ALA A C 1
ATOM 679 O O . ALA A 1 85 ? 17.816 0.711 1.939 1.00 97.69 85 ALA A O 1
ATOM 680 N N . ASP A 1 86 ? 17.179 0.442 -0.206 1.00 98.06 86 ASP A N 1
ATOM 681 C CA . ASP A 1 86 ? 16.548 1.754 -0.372 1.00 98.06 86 ASP A CA 1
ATOM 682 C C . ASP A 1 86 ? 15.354 1.916 0.577 1.00 98.06 86 ASP A C 1
ATOM 684 O O . ASP A 1 86 ? 15.219 2.940 1.243 1.00 98.06 86 ASP A O 1
ATOM 688 N N . TYR A 1 87 ? 14.509 0.887 0.713 1.00 98.44 87 TYR A N 1
ATOM 689 C CA . TYR A 1 87 ? 13.397 0.894 1.666 1.00 98.44 87 TYR A CA 1
ATOM 690 C C . TYR A 1 87 ? 13.869 1.131 3.109 1.00 98.44 87 TYR A C 1
ATOM 692 O O . TYR A 1 87 ? 13.278 1.937 3.836 1.00 98.44 87 TYR A O 1
ATOM 700 N N . ILE A 1 88 ? 14.944 0.452 3.527 1.00 98.12 88 ILE A N 1
ATOM 701 C CA . ILE A 1 88 ? 15.544 0.625 4.857 1.00 98.12 88 ILE A CA 1
ATOM 702 C C . ILE A 1 88 ? 16.034 2.065 5.043 1.00 98.12 88 ILE A C 1
ATOM 704 O O . ILE A 1 88 ? 15.812 2.656 6.105 1.00 98.12 88 ILE A O 1
ATOM 708 N N . GLU A 1 89 ? 16.695 2.633 4.032 1.00 98.12 89 GLU A N 1
ATOM 709 C CA . GLU A 1 89 ? 17.184 4.012 4.070 1.00 98.12 89 GLU A CA 1
ATOM 710 C C . GLU A 1 89 ? 16.028 5.011 4.178 1.00 98.12 89 GLU A C 1
ATOM 712 O O . GLU A 1 89 ? 16.018 5.806 5.117 1.00 98.12 89 GLU A O 1
ATOM 717 N N . ILE A 1 90 ? 14.994 4.889 3.339 1.00 97.94 90 ILE A N 1
ATOM 718 C CA . ILE A 1 90 ? 13.785 5.726 3.392 1.00 97.94 90 ILE A CA 1
ATOM 719 C C . ILE A 1 90 ? 13.136 5.660 4.779 1.00 97.94 90 ILE A C 1
ATOM 721 O O . ILE A 1 90 ? 12.809 6.694 5.372 1.00 97.94 90 ILE A O 1
ATOM 725 N N . CYS A 1 91 ? 12.970 4.456 5.338 1.00 98.12 91 CYS A N 1
ATOM 726 C CA . CYS A 1 91 ? 12.381 4.303 6.666 1.00 98.12 91 CYS A CA 1
ATOM 727 C C . CYS A 1 91 ? 13.219 5.004 7.739 1.00 98.12 91 CYS A C 1
ATOM 729 O O . CYS A 1 91 ? 12.673 5.679 8.615 1.00 98.12 91 CYS A O 1
ATOM 731 N N . LYS A 1 92 ? 14.546 4.894 7.656 1.00 97.81 92 LYS A N 1
ATOM 732 C CA . LYS A 1 92 ? 15.469 5.548 8.585 1.00 97.81 92 LYS A CA 1
ATOM 733 C C . LYS A 1 92 ? 15.443 7.072 8.449 1.00 97.81 92 LYS A C 1
ATOM 735 O O . LYS A 1 92 ? 15.377 7.760 9.466 1.00 97.81 92 LYS A O 1
ATOM 740 N N . GLU A 1 93 ? 15.497 7.597 7.229 1.00 97.62 93 GLU A N 1
ATOM 741 C CA . GLU A 1 93 ? 15.526 9.037 6.945 1.00 97.62 93 GLU A CA 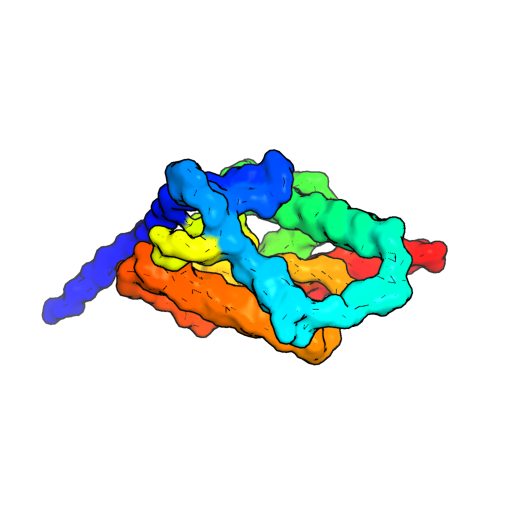1
ATOM 742 C C . GLU A 1 93 ? 14.240 9.740 7.379 1.00 97.62 93 GLU A C 1
ATOM 744 O O . GLU A 1 93 ? 14.280 10.836 7.944 1.00 97.62 93 GLU A O 1
ATOM 749 N N . HIS A 1 94 ? 13.098 9.085 7.173 1.00 97.19 94 HIS A N 1
ATOM 750 C CA . HIS A 1 94 ? 11.789 9.629 7.518 1.00 97.19 94 HIS A CA 1
ATOM 751 C C . HIS A 1 94 ? 11.291 9.225 8.911 1.00 97.19 94 HIS A C 1
ATOM 753 O O . HIS A 1 94 ? 10.207 9.654 9.316 1.00 97.19 94 HIS A O 1
ATOM 759 N N . GLY A 1 95 ? 12.069 8.436 9.661 1.00 97.81 95 GLY A N 1
ATOM 760 C CA . GLY A 1 95 ? 11.695 7.960 10.993 1.00 97.81 95 GLY A CA 1
ATOM 761 C C . GLY A 1 95 ? 10.433 7.092 10.986 1.00 97.81 95 GLY A C 1
ATOM 762 O O . GLY A 1 95 ? 9.624 7.177 11.911 1.00 97.81 95 GLY A O 1
ATOM 763 N N . LEU A 1 96 ? 10.236 6.300 9.931 1.00 98.31 96 LEU A N 1
ATOM 764 C CA . LEU A 1 96 ? 9.094 5.407 9.785 1.00 98.31 96 LEU A CA 1
ATOM 765 C C . LEU A 1 96 ? 9.278 4.185 10.690 1.00 98.31 96 LEU A C 1
ATOM 767 O O . LEU A 1 96 ? 10.187 3.380 10.500 1.00 98.31 96 LEU A O 1
ATOM 771 N N . VAL A 1 97 ? 8.400 4.046 11.682 1.00 98.12 97 VAL A N 1
ATOM 772 C CA . VAL A 1 97 ? 8.379 2.894 12.589 1.00 98.12 97 VAL A CA 1
ATOM 773 C C . VAL A 1 97 ? 7.343 1.907 12.078 1.00 98.12 97 VAL A C 1
ATOM 775 O O . VAL A 1 97 ? 6.145 2.180 12.165 1.00 98.12 97 VAL A O 1
ATOM 778 N N . HIS A 1 98 ? 7.797 0.792 11.508 1.00 98.25 98 HIS A N 1
ATOM 779 C CA . HIS A 1 98 ? 6.917 -0.261 10.998 1.00 98.25 98 HIS A CA 1
ATOM 780 C C . HIS A 1 98 ? 5.966 -0.773 12.091 1.00 98.25 98 HIS A C 1
ATOM 782 O O . HIS A 1 98 ? 6.376 -0.996 13.231 1.00 98.25 98 HIS A O 1
ATOM 788 N N . GLU A 1 99 ? 4.689 -0.917 11.738 1.00 98.12 99 GLU A N 1
ATOM 789 C CA . GLU A 1 99 ? 3.654 -1.491 12.603 1.00 98.12 99 GLU A CA 1
ATOM 790 C C . GLU A 1 99 ? 3.029 -2.745 11.984 1.00 98.12 99 GLU A C 1
ATOM 792 O O . GLU A 1 99 ? 2.798 -3.728 12.685 1.00 98.12 99 GLU A O 1
ATOM 797 N N . ALA A 1 100 ? 2.714 -2.707 10.687 1.00 98.12 100 ALA A N 1
ATOM 798 C CA . ALA A 1 100 ? 2.150 -3.846 9.974 1.00 98.12 100 ALA A CA 1
ATOM 799 C C . ALA A 1 100 ? 2.457 -3.775 8.475 1.00 98.12 100 ALA A C 1
ATOM 801 O O . ALA A 1 100 ? 2.567 -2.692 7.897 1.00 98.12 100 ALA A O 1
ATOM 802 N N . SER A 1 101 ? 2.529 -4.949 7.850 1.00 97.50 101 SER A N 1
ATOM 803 C CA . SER A 1 101 ? 2.537 -5.112 6.395 1.00 97.50 101 SER A CA 1
ATOM 804 C C . SER A 1 101 ? 1.417 -6.027 5.956 1.00 97.50 101 SER A C 1
ATOM 806 O O . SER A 1 101 ? 0.976 -6.859 6.753 1.00 97.50 101 SER A O 1
ATOM 808 N N . GLU A 1 102 ? 0.982 -5.866 4.709 1.00 96.62 102 GLU A N 1
ATOM 809 C CA . GLU A 1 102 ? -0.112 -6.647 4.127 1.00 96.62 102 GLU A CA 1
ATOM 810 C C . GLU A 1 102 ? -1.348 -6.658 5.048 1.00 96.62 102 GLU A C 1
ATOM 812 O O . GLU A 1 102 ? -1.968 -7.681 5.348 1.00 96.62 102 GLU A O 1
ATOM 817 N N . TYR A 1 103 ? -1.678 -5.479 5.583 1.00 98.06 103 TYR A N 1
ATOM 818 C CA . TYR A 1 103 ? -2.676 -5.328 6.631 1.00 98.06 103 TYR A CA 1
ATOM 819 C C . TYR A 1 103 ? -4.083 -5.252 6.035 1.00 98.06 103 TYR A C 1
ATOM 821 O O . TYR A 1 103 ? -4.467 -4.262 5.406 1.00 98.06 103 TYR A O 1
ATOM 829 N N . ILE A 1 104 ? -4.866 -6.309 6.250 1.00 98.31 104 ILE A N 1
ATOM 830 C CA . ILE A 1 104 ? -6.224 -6.423 5.718 1.00 98.31 104 ILE A CA 1
ATOM 831 C C . ILE A 1 104 ? -7.178 -5.474 6.453 1.00 98.31 104 ILE A C 1
ATOM 833 O O . ILE A 1 104 ? -7.303 -5.496 7.684 1.00 98.31 104 ILE A O 1
ATOM 837 N N . VAL A 1 105 ? -7.911 -4.681 5.674 1.00 98.12 105 VAL A N 1
ATOM 838 C CA . VAL A 1 105 ? -8.966 -3.776 6.139 1.00 98.12 105 VAL A CA 1
ATOM 839 C C . VAL A 1 105 ? -10.262 -4.023 5.374 1.00 98.12 105 VAL A C 1
ATOM 841 O O . VAL A 1 105 ? -10.249 -4.336 4.184 1.00 98.12 105 VAL A O 1
ATOM 844 N N . SER A 1 106 ? -11.405 -3.882 6.047 1.00 97.69 106 SER A N 1
ATOM 845 C CA . SER A 1 106 ? -12.715 -4.159 5.451 1.00 97.69 106 SER A CA 1
ATOM 846 C C . SER A 1 106 ? -13.832 -3.317 6.065 1.00 97.69 106 SER A C 1
ATOM 848 O O . SER A 1 106 ? -13.761 -2.894 7.219 1.00 97.69 106 SER A O 1
ATOM 850 N N . ASP A 1 107 ? -14.910 -3.126 5.300 1.00 96.19 107 ASP A N 1
ATOM 851 C CA . ASP A 1 107 ? -16.196 -2.653 5.822 1.00 96.19 107 ASP A CA 1
ATOM 852 C C . ASP A 1 107 ? -17.016 -3.767 6.510 1.00 96.19 107 ASP A C 1
ATOM 854 O O . ASP A 1 107 ? -18.125 -3.513 6.986 1.00 96.19 107 ASP A O 1
ATOM 858 N N . ASN A 1 108 ? -16.480 -4.996 6.553 1.00 95.44 108 ASN A N 1
ATOM 859 C CA . ASN A 1 108 ? -17.108 -6.233 7.025 1.00 95.44 108 ASN A CA 1
ATOM 860 C C . ASN A 1 108 ? -18.467 -6.515 6.370 1.00 95.44 108 ASN A C 1
ATOM 862 O O . ASN A 1 108 ? -19.340 -7.160 6.956 1.00 95.44 108 ASN A O 1
ATOM 866 N N . LYS A 1 109 ? -18.677 -5.997 5.157 1.00 95.69 109 LYS A N 1
ATOM 867 C CA . LYS A 1 109 ? -19.938 -6.129 4.441 1.00 95.69 109 LYS A CA 1
ATOM 868 C C . LYS A 1 109 ? -19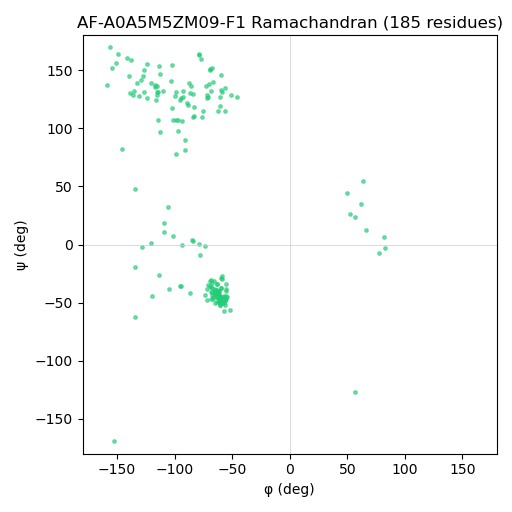.720 -6.520 2.997 1.00 95.69 109 LYS A C 1
ATOM 870 O O . LYS A 1 109 ? -20.234 -7.557 2.599 1.00 95.69 109 LYS A O 1
ATOM 875 N N . ASN A 1 110 ? -19.049 -5.698 2.201 1.00 96.50 110 ASN A N 1
ATOM 876 C CA . ASN A 1 110 ? -18.933 -5.884 0.754 1.00 96.50 110 ASN A CA 1
ATOM 877 C C . ASN A 1 110 ? -17.510 -5.689 0.231 1.00 96.50 110 ASN A C 1
ATOM 879 O O . ASN A 1 110 ? -17.225 -6.144 -0.875 1.00 96.50 110 ASN A O 1
ATOM 883 N N . TRP A 1 111 ? -16.647 -5.015 0.987 1.00 97.69 111 TRP A N 1
ATOM 884 C CA . TRP A 1 111 ? -15.375 -4.520 0.487 1.00 97.69 111 TRP A CA 1
ATOM 885 C C . TRP A 1 111 ? -14.239 -4.866 1.431 1.00 97.69 111 TRP A C 1
ATOM 887 O O . TRP A 1 111 ? -14.359 -4.734 2.651 1.00 97.69 111 TRP A O 1
ATOM 897 N N . ALA A 1 112 ? -13.114 -5.254 0.852 1.00 97.81 112 ALA A N 1
ATOM 898 C CA . ALA A 1 112 ? -11.864 -5.429 1.565 1.00 97.81 112 ALA A CA 1
ATOM 899 C C . ALA A 1 112 ? -10.697 -4.949 0.705 1.00 97.81 112 ALA A C 1
ATOM 901 O O . ALA A 1 112 ? -10.817 -4.779 -0.510 1.00 97.81 112 ALA A O 1
ATOM 902 N N . SER A 1 113 ? -9.578 -4.686 1.360 1.00 96.31 113 SER A N 1
ATOM 903 C CA . SER A 1 113 ? -8.305 -4.443 0.701 1.00 96.31 113 SER A CA 1
ATOM 904 C C . SER A 1 113 ? -7.162 -4.759 1.648 1.00 96.31 113 SER A C 1
ATOM 906 O O . SER A 1 113 ? -7.369 -4.948 2.848 1.00 96.31 113 SER A O 1
ATOM 908 N N . MET A 1 114 ? -5.959 -4.777 1.097 1.00 96.25 114 MET A N 1
ATOM 909 C CA . MET A 1 114 ? -4.727 -5.009 1.828 1.00 96.25 114 MET A CA 1
ATOM 910 C C . MET A 1 114 ? -3.856 -3.757 1.740 1.00 96.25 114 MET A C 1
ATOM 912 O O . MET A 1 114 ? -3.646 -3.219 0.653 1.00 96.25 114 MET A O 1
ATOM 916 N N . ILE A 1 115 ? -3.467 -3.233 2.899 1.00 98.38 115 ILE A N 1
ATOM 917 C CA . ILE A 1 115 ? -2.577 -2.083 3.020 1.00 98.38 115 ILE A CA 1
ATOM 918 C C . ILE A 1 115 ? -1.142 -2.597 3.042 1.00 98.38 115 ILE A C 1
ATOM 920 O O . ILE A 1 115 ? -0.786 -3.310 3.980 1.00 98.38 115 ILE A O 1
ATOM 924 N N . ASP A 1 116 ? -0.323 -2.171 2.083 1.00 98.25 116 ASP A N 1
ATOM 925 C CA . ASP A 1 116 ? 1.071 -2.608 1.982 1.00 98.25 116 ASP A CA 1
ATOM 926 C C . ASP A 1 116 ? 1.840 -2.319 3.276 1.00 98.25 116 ASP A C 1
ATOM 928 O O . ASP A 1 116 ? 2.454 -3.223 3.842 1.00 98.25 116 ASP A O 1
ATOM 932 N N . LYS A 1 117 ? 1.792 -1.065 3.768 1.00 98.56 117 LYS A N 1
ATOM 933 C CA . LYS A 1 117 ? 2.545 -0.619 4.951 1.00 98.56 117 LYS A CA 1
ATOM 934 C C . LYS A 1 117 ? 1.734 0.289 5.875 1.00 98.56 117 LYS A C 1
ATOM 936 O O . LYS A 1 117 ? 1.180 1.310 5.465 1.00 98.56 117 LYS A O 1
ATOM 941 N N . VAL A 1 118 ? 1.744 -0.047 7.162 1.00 98.75 118 VAL A N 1
ATOM 942 C CA . VAL A 1 118 ? 1.261 0.800 8.257 1.00 98.75 118 VAL A CA 1
ATOM 943 C C . VAL A 1 118 ? 2.444 1.151 9.149 1.00 98.75 118 VAL A C 1
ATOM 945 O O . VAL A 1 118 ? 3.183 0.266 9.583 1.00 98.75 118 VAL A O 1
ATOM 948 N N . TYR A 1 119 ? 2.590 2.437 9.459 1.00 98.81 119 TYR A N 1
ATOM 949 C CA . TYR A 1 119 ? 3.640 2.954 10.331 1.00 98.81 119 TYR A CA 1
ATOM 950 C C . TYR A 1 119 ? 3.043 3.589 11.576 1.00 98.81 119 TYR A C 1
ATOM 952 O O . TYR A 1 119 ? 2.069 4.337 11.490 1.00 98.81 119 TYR A O 1
ATOM 960 N N . ARG A 1 120 ? 3.627 3.330 12.744 1.00 98.56 120 ARG A N 1
ATOM 961 C CA . ARG A 1 120 ? 3.193 3.945 13.997 1.00 98.56 120 ARG A CA 1
ATOM 962 C C . ARG A 1 120 ? 3.830 5.317 14.181 1.00 98.56 120 ARG A C 1
ATOM 964 O O . ARG A 1 120 ? 5.046 5.458 14.140 1.00 98.56 120 ARG A O 1
ATOM 971 N N . VAL A 1 121 ? 2.995 6.312 14.472 1.00 98.31 121 VAL A N 1
ATOM 972 C CA . VAL A 1 121 ? 3.422 7.684 14.795 1.00 98.31 121 VAL A CA 1
ATOM 973 C C . VAL A 1 121 ? 3.293 7.953 16.294 1.00 98.31 121 VAL A C 1
ATOM 975 O O . VAL A 1 121 ? 4.147 8.606 16.891 1.00 98.31 121 VAL A O 1
ATOM 978 N N . SER A 1 122 ? 2.235 7.440 16.928 1.00 97.75 122 SER A N 1
ATOM 979 C CA . SER A 1 122 ? 1.999 7.568 18.370 1.00 97.75 122 SER A CA 1
ATOM 980 C C . SER A 1 122 ? 1.156 6.402 18.914 1.00 97.75 122 SER A C 1
ATOM 982 O O . SER A 1 122 ? 0.907 5.402 18.235 1.00 97.75 122 SER A O 1
ATOM 984 N N . ASP A 1 123 ? 0.692 6.526 20.158 1.00 97.31 123 ASP A N 1
ATOM 985 C CA . ASP A 1 123 ? -0.215 5.563 20.784 1.00 97.31 123 ASP A CA 1
ATOM 986 C C . ASP A 1 123 ? -1.535 5.379 20.018 1.00 97.31 123 ASP A C 1
ATOM 988 O O . ASP A 1 123 ? -2.102 4.288 20.057 1.00 97.31 123 ASP A O 1
ATOM 992 N N . ASP A 1 124 ? -2.022 6.401 19.310 1.00 97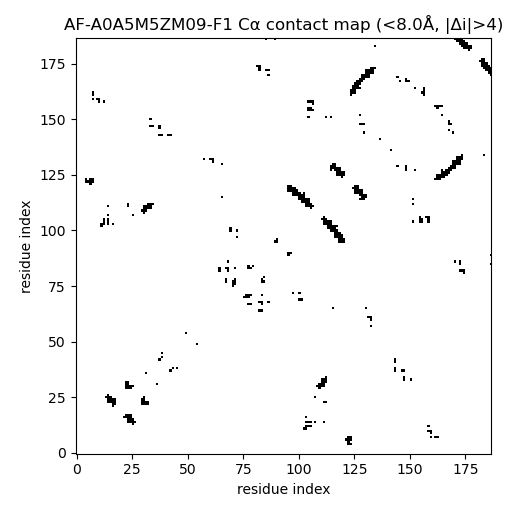.56 124 ASP A N 1
ATOM 993 C CA . ASP A 1 124 ? -3.301 6.377 18.587 1.00 97.56 124 ASP A CA 1
ATOM 994 C C . ASP A 1 124 ? -3.205 6.802 17.113 1.00 97.56 124 ASP A C 1
ATOM 996 O O . ASP A 1 124 ? -4.213 6.779 16.408 1.00 97.56 124 ASP A O 1
ATOM 1000 N N . THR A 1 125 ? -2.020 7.186 16.639 1.00 98.56 125 THR A N 1
ATOM 1001 C CA . THR A 1 125 ? -1.824 7.768 15.307 1.00 98.56 125 THR A CA 1
ATOM 1002 C C . THR A 1 125 ? -0.869 6.929 14.466 1.00 98.56 125 THR A C 1
ATOM 1004 O O . THR A 1 125 ? 0.157 6.450 14.958 1.00 98.56 125 THR A O 1
ATOM 1007 N N . PHE A 1 126 ? -1.206 6.783 13.188 1.00 98.81 126 PHE A N 1
ATOM 1008 C CA . PHE A 1 126 ? -0.500 5.963 12.213 1.00 98.81 126 PHE A CA 1
ATOM 1009 C C . PHE A 1 126 ? -0.382 6.692 10.874 1.00 98.81 126 PHE A C 1
ATOM 1011 O O . PHE A 1 126 ? -1.193 7.560 10.561 1.00 98.81 126 PHE A O 1
ATOM 1018 N N . SER A 1 127 ? 0.581 6.291 10.055 1.00 98.81 127 SER A N 1
ATOM 1019 C CA . SER A 1 127 ? 0.651 6.656 8.642 1.00 98.81 127 SER A CA 1
ATOM 1020 C C . SER A 1 127 ? 0.460 5.418 7.771 1.0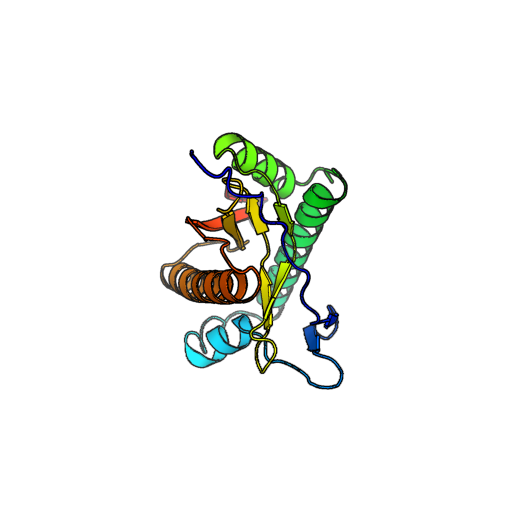0 98.81 127 SER A C 1
ATOM 1022 O O . SER A 1 127 ? 0.786 4.306 8.192 1.00 98.81 127 SER A O 1
ATOM 1024 N N . ILE A 1 128 ? -0.030 5.607 6.547 1.00 98.81 128 ILE A N 1
ATOM 1025 C CA . ILE A 1 128 ? -0.147 4.532 5.558 1.00 98.81 128 ILE A CA 1
ATOM 1026 C C . ILE A 1 128 ? 0.763 4.828 4.367 1.00 98.81 128 ILE A C 1
ATOM 1028 O O . ILE A 1 128 ? 0.706 5.916 3.784 1.00 98.81 128 ILE A O 1
ATOM 1032 N N . GLY A 1 129 ? 1.574 3.831 4.018 1.00 98.31 129 GLY A N 1
ATOM 1033 C CA . GLY A 1 129 ? 2.406 3.804 2.825 1.00 98.31 129 GLY A CA 1
ATOM 1034 C C . GLY A 1 129 ? 1.934 2.730 1.848 1.00 98.31 129 GLY A C 1
ATOM 1035 O O . GLY A 1 129 ? 1.455 1.674 2.257 1.00 98.31 129 GLY A O 1
ATOM 1036 N N . ASP A 1 130 ? 2.093 3.003 0.560 1.00 98.19 130 ASP A N 1
ATOM 1037 C CA . ASP A 1 130 ? 1.902 2.030 -0.518 1.00 98.19 130 ASP A CA 1
ATOM 1038 C C . ASP A 1 130 ? 3.160 2.000 -1.397 1.00 98.19 130 ASP A C 1
ATOM 1040 O O . ASP A 1 130 ? 3.700 3.053 -1.752 1.00 98.19 130 ASP A O 1
ATOM 1044 N N . ILE A 1 131 ? 3.676 0.807 -1.695 1.00 97.94 131 ILE A N 1
ATOM 1045 C CA . ILE A 1 131 ? 4.914 0.659 -2.469 1.00 97.94 131 ILE A CA 1
ATOM 1046 C C . ILE A 1 131 ? 4.557 0.593 -3.949 1.00 97.94 131 ILE A C 1
ATOM 1048 O O . ILE A 1 131 ? 3.846 -0.306 -4.409 1.00 97.94 131 ILE A O 1
ATOM 1052 N N . LYS A 1 132 ? 5.117 1.518 -4.734 1.00 96.69 132 LYS A N 1
ATOM 1053 C CA . LYS A 1 132 ? 4.962 1.536 -6.192 1.00 96.69 132 LYS A CA 1
ATOM 1054 C C . LYS A 1 132 ? 6.300 1.355 -6.888 1.00 96.69 132 LYS A C 1
ATOM 1056 O O . LYS A 1 132 ? 7.266 2.044 -6.593 1.00 96.69 132 LYS A O 1
ATOM 1061 N N . THR A 1 133 ? 6.303 0.498 -7.906 1.00 95.94 133 THR A N 1
ATOM 1062 C CA . THR A 1 133 ? 7.495 0.138 -8.694 1.00 95.94 133 THR A CA 1
ATOM 1063 C C . THR A 1 133 ? 7.485 0.687 -10.125 1.00 95.94 133 THR A C 1
ATOM 1065 O O . THR A 1 133 ? 8.195 0.215 -11.027 1.00 95.94 133 THR A O 1
ATOM 1068 N N . TYR A 1 134 ? 6.649 1.701 -10.364 1.00 89.44 134 TYR A N 1
ATOM 1069 C CA . TYR A 1 134 ? 6.479 2.322 -11.674 1.00 89.44 134 TYR A CA 1
ATOM 1070 C C . TYR A 1 134 ? 7.797 2.904 -12.201 1.00 89.44 134 TYR A C 1
ATOM 1072 O O . TYR A 1 134 ? 8.593 3.435 -11.446 1.00 89.44 134 TYR A O 1
ATOM 1080 N N . GLY A 1 135 ? 8.028 2.871 -13.515 1.00 89.19 135 GLY A N 1
ATOM 1081 C CA . GLY A 1 135 ? 9.172 3.600 -14.091 1.00 89.19 135 GLY A CA 1
ATOM 1082 C C . GLY A 1 135 ? 9.008 5.121 -14.002 1.00 89.19 135 GLY A C 1
ATOM 1083 O O . GLY A 1 135 ? 9.960 5.846 -13.764 1.00 89.19 135 GLY A O 1
ATOM 1084 N N . VAL A 1 136 ? 7.777 5.611 -14.169 1.00 89.50 136 VAL A N 1
ATOM 1085 C CA . VAL A 1 136 ? 7.441 7.037 -14.079 1.00 89.50 136 VAL A CA 1
ATOM 1086 C C . VAL A 1 136 ? 6.170 7.196 -13.259 1.00 89.50 136 VAL A C 1
ATOM 1088 O O . VAL A 1 136 ? 5.173 6.507 -13.519 1.00 89.50 136 VAL A O 1
ATOM 1091 N N . MET A 1 137 ? 6.214 8.125 -12.306 1.00 92.19 137 MET A N 1
ATOM 1092 C CA . MET A 1 137 ? 5.084 8.529 -11.479 1.00 92.19 137 MET A CA 1
ATOM 1093 C C . MET A 1 137 ? 4.345 9.705 -12.133 1.00 92.19 137 MET A C 1
ATOM 1095 O O . MET A 1 137 ? 4.675 10.872 -11.937 1.00 92.19 137 MET A O 1
ATOM 1099 N N . THR A 1 138 ? 3.362 9.391 -12.973 1.00 93.94 138 THR A N 1
ATOM 1100 C CA . THR A 1 138 ? 2.523 10.380 -13.666 1.00 93.94 138 THR A CA 1
ATOM 1101 C C . THR A 1 138 ? 1.439 10.939 -12.739 1.00 93.94 138 THR A C 1
ATOM 1103 O O . THR A 1 138 ? 1.073 10.297 -11.755 1.00 93.94 138 THR A O 1
ATOM 1106 N N . SER A 1 139 ? 0.834 12.076 -13.094 1.00 93.88 139 SER A N 1
ATOM 1107 C CA . SER A 1 139 ? -0.292 12.654 -12.340 1.00 93.88 139 SER A CA 1
ATOM 1108 C C . SER A 1 139 ? -1.466 11.685 -12.158 1.00 93.88 139 SER A C 1
ATOM 1110 O O . SER A 1 139 ? -2.025 11.627 -11.069 1.00 93.88 139 SER A O 1
ATOM 1112 N N . GLU A 1 140 ? -1.778 10.879 -13.174 1.00 92.50 140 GLU A N 1
ATOM 1113 C CA . GLU A 1 140 ? -2.843 9.867 -13.126 1.00 92.50 140 GLU A CA 1
ATOM 1114 C C . GLU A 1 140 ? -2.545 8.750 -12.109 1.00 92.50 140 GLU A C 1
ATOM 1116 O O . GLU A 1 140 ? -3.335 8.495 -11.206 1.00 92.50 140 GLU A O 1
ATOM 1121 N N . LYS A 1 141 ? -1.346 8.154 -12.161 1.00 93.44 141 LYS A N 1
ATOM 1122 C CA . LYS A 1 141 ? -0.853 7.203 -11.145 1.00 93.44 141 LYS A CA 1
ATOM 1123 C C . LYS A 1 141 ? -0.874 7.778 -9.727 1.00 93.44 141 LYS A C 1
ATOM 1125 O O . LYS A 1 141 ? -1.254 7.073 -8.793 1.00 93.44 141 LYS A O 1
ATOM 1130 N N . LEU A 1 142 ? -0.503 9.050 -9.561 1.00 95.00 142 LEU A N 1
ATOM 1131 C CA . LEU A 1 142 ? -0.615 9.734 -8.270 1.00 95.00 142 LEU A CA 1
ATOM 1132 C C . LEU A 1 142 ? -2.074 9.882 -7.834 1.00 95.00 142 LEU A C 1
ATOM 1134 O O . LEU A 1 142 ? -2.374 9.716 -6.657 1.00 95.00 142 LEU A O 1
ATOM 1138 N N . GLU A 1 143 ? -2.985 10.205 -8.748 1.00 96.19 143 GLU A N 1
ATOM 1139 C CA . GLU A 1 143 ? -4.417 10.303 -8.457 1.00 96.19 143 GLU A CA 1
ATOM 1140 C C . GLU A 1 143 ? -5.012 8.949 -8.054 1.00 96.19 143 GLU A C 1
ATOM 1142 O O . GLU A 1 143 ? -5.704 8.859 -7.040 1.00 96.19 143 GLU A O 1
ATOM 1147 N N . LYS A 1 144 ? -4.659 7.874 -8.763 1.00 95.25 144 LYS A N 1
ATOM 1148 C CA . LYS A 1 144 ? -5.037 6.503 -8.404 1.00 95.25 144 LYS A CA 1
ATOM 1149 C C . LYS A 1 144 ? -4.556 6.129 -7.002 1.00 95.25 144 LYS A C 1
ATOM 1151 O O . LYS A 1 144 ? -5.342 5.634 -6.196 1.00 95.25 144 LYS A O 1
ATOM 1156 N N . ALA A 1 145 ? -3.294 6.419 -6.684 1.00 96.19 145 ALA A N 1
ATOM 1157 C CA . ALA A 1 145 ? -2.745 6.173 -5.355 1.00 96.19 145 ALA A CA 1
ATOM 1158 C C . ALA A 1 145 ? -3.453 7.000 -4.271 1.00 96.19 145 ALA A C 1
ATOM 1160 O O . ALA A 1 145 ? -3.739 6.472 -3.199 1.00 96.19 145 ALA A O 1
ATOM 1161 N N . ARG A 1 146 ? -3.813 8.264 -4.546 1.00 97.25 146 ARG A N 1
ATOM 1162 C CA . ARG A 1 146 ? -4.615 9.079 -3.616 1.00 97.25 146 ARG A CA 1
ATOM 1163 C C . ARG A 1 146 ? -5.964 8.431 -3.331 1.00 97.25 146 ARG A C 1
ATOM 1165 O O . ARG A 1 146 ? -6.338 8.348 -2.164 1.00 97.25 146 ARG A O 1
ATOM 1172 N N . TRP A 1 147 ? -6.678 7.954 -4.351 1.00 97.81 147 TRP A N 1
ATOM 1173 C CA . TRP A 1 147 ? -7.952 7.254 -4.158 1.00 97.81 147 TRP A CA 1
ATOM 1174 C C . TRP A 1 147 ? -7.788 5.984 -3.326 1.00 97.81 147 TRP A C 1
ATOM 1176 O O . TRP A 1 147 ? -8.511 5.794 -2.347 1.00 97.81 147 TRP A O 1
ATOM 1186 N N . GLN A 1 148 ? -6.810 5.152 -3.686 1.00 97.88 148 GLN A N 1
ATOM 1187 C CA . GLN A 1 148 ? -6.506 3.906 -2.989 1.00 97.88 148 GLN A CA 1
ATOM 1188 C C . GLN A 1 148 ? -6.204 4.164 -1.506 1.00 97.88 148 GLN A C 1
ATOM 1190 O O . GLN A 1 148 ? -6.909 3.660 -0.633 1.00 97.88 148 GLN A O 1
ATOM 1195 N N . LEU A 1 149 ? -5.215 5.014 -1.221 1.00 98.38 149 LEU A N 1
ATOM 1196 C CA . LEU A 1 149 ? -4.766 5.328 0.135 1.00 98.38 149 LEU A CA 1
ATOM 1197 C C . LEU A 1 149 ? -5.855 6.008 0.980 1.00 98.38 149 LEU A C 1
ATOM 1199 O O . LEU A 1 149 ? -5.953 5.754 2.179 1.00 98.38 149 LEU A O 1
ATOM 1203 N N . SER A 1 150 ? -6.711 6.834 0.368 1.00 98.19 150 SER A N 1
ATOM 1204 C CA . SER A 1 150 ? -7.820 7.488 1.082 1.00 98.19 150 SER A CA 1
ATOM 1205 C C . SER A 1 150 ? -8.876 6.479 1.540 1.00 98.19 150 SER A C 1
ATOM 1207 O O . SER A 1 150 ? -9.373 6.562 2.663 1.00 98.19 150 SER A O 1
ATOM 1209 N N . LEU A 1 151 ? -9.205 5.498 0.694 1.00 98.00 151 LEU A N 1
ATOM 1210 C CA . LEU A 1 151 ? -10.132 4.424 1.060 1.00 98.00 151 LEU A CA 1
ATOM 1211 C C . LEU A 1 151 ? -9.510 3.467 2.083 1.00 98.00 151 LEU A C 1
ATOM 1213 O O . LEU A 1 151 ? -10.202 3.011 2.993 1.00 98.00 151 LEU A O 1
ATOM 1217 N N . TYR A 1 152 ? -8.202 3.223 1.981 1.00 98.44 152 TYR A N 1
ATOM 1218 C CA . TYR A 1 152 ? -7.450 2.430 2.953 1.00 98.44 152 TYR A CA 1
ATOM 1219 C C . TYR A 1 152 ? -7.491 3.074 4.338 1.00 98.44 152 TYR A C 1
ATOM 1221 O O . TYR A 1 152 ? -7.854 2.404 5.301 1.00 98.44 152 TYR A O 1
ATOM 1229 N N . ALA A 1 153 ? -7.220 4.380 4.437 1.00 98.62 153 ALA A N 1
ATOM 1230 C CA . ALA A 1 153 ? -7.346 5.121 5.691 1.00 98.62 153 ALA A CA 1
ATOM 1231 C C . ALA A 1 153 ? -8.758 5.045 6.273 1.00 98.62 153 ALA A C 1
ATOM 1233 O O . ALA A 1 153 ? -8.923 4.769 7.460 1.00 98.62 153 ALA A O 1
ATOM 1234 N N . TYR A 1 154 ? -9.780 5.226 5.434 1.00 98.19 154 TYR A N 1
ATOM 1235 C CA . TYR A 1 154 ? -11.164 5.139 5.882 1.00 98.19 154 TYR A CA 1
ATOM 1236 C C . TYR A 1 154 ? -11.499 3.760 6.479 1.00 98.19 154 TYR A C 1
ATOM 1238 O O . TYR A 1 154 ? -12.062 3.683 7.574 1.00 98.19 154 TYR A O 1
ATOM 1246 N N . PHE A 1 155 ? -11.129 2.660 5.811 1.00 98.19 155 PHE A N 1
ATOM 1247 C CA . PHE A 1 155 ? -11.374 1.310 6.341 1.00 98.19 155 PHE A CA 1
ATOM 1248 C C . PHE A 1 155 ? -10.507 1.000 7.562 1.00 98.19 155 PHE A C 1
ATOM 1250 O O . PHE A 1 155 ? -10.983 0.366 8.506 1.00 98.19 155 PHE A O 1
ATOM 1257 N N . PHE A 1 156 ? -9.271 1.492 7.587 1.00 98.56 156 PHE A N 1
ATOM 1258 C CA . PHE A 1 156 ? -8.383 1.361 8.731 1.00 98.56 156 PHE A CA 1
ATOM 1259 C C . PHE A 1 156 ? -8.995 1.982 9.993 1.00 98.56 156 PHE A C 1
ATOM 1261 O O . PHE A 1 156 ? -9.084 1.313 11.021 1.00 98.56 156 PHE A O 1
ATOM 1268 N N . GLU A 1 157 ? -9.474 3.227 9.926 1.00 98.00 157 GLU A N 1
ATOM 1269 C CA . GLU A 1 157 ? -10.105 3.910 11.066 1.00 98.00 157 GLU A CA 1
ATOM 1270 C C . GLU A 1 157 ? -11.465 3.294 11.435 1.00 98.00 157 GLU A C 1
ATOM 1272 O O . GLU A 1 157 ? -11.860 3.249 12.609 1.00 98.00 157 GLU A O 1
ATOM 1277 N N . LEU A 1 158 ? -12.189 2.759 10.443 1.00 96.62 158 LEU A N 1
ATOM 1278 C CA . LEU A 1 158 ? -13.429 2.025 10.672 1.00 96.62 158 LEU A CA 1
ATOM 1279 C C . LEU A 1 158 ? -13.182 0.755 11.503 1.00 96.62 158 LEU A C 1
ATOM 1281 O O . LEU A 1 158 ? -13.931 0.512 12.459 1.00 96.62 158 LEU A O 1
ATOM 1285 N N . GLN A 1 159 ? -12.146 -0.014 11.166 1.00 97.38 159 GLN A N 1
ATOM 1286 C CA . GLN A 1 159 ? -11.735 -1.246 11.847 1.00 97.38 159 GLN A CA 1
ATOM 1287 C C . GLN A 1 159 ? -11.117 -0.945 13.225 1.00 97.38 159 GLN A C 1
ATOM 1289 O O . GLN A 1 159 ? -11.530 -1.501 14.254 1.00 97.38 159 GLN A O 1
ATOM 1294 N N . ASN A 1 160 ? -10.190 0.012 13.278 1.00 97.38 160 ASN A N 1
ATOM 1295 C CA . ASN A 1 160 ? -9.416 0.384 14.459 1.00 97.38 160 ASN A CA 1
ATOM 1296 C C . ASN A 1 160 ? -10.008 1.615 15.151 1.00 97.38 160 ASN A C 1
ATOM 1298 O O . ASN A 1 160 ? -9.513 2.732 15.036 1.00 97.38 160 ASN A O 1
ATOM 1302 N N . LYS A 1 161 ? -11.091 1.414 15.912 1.00 95.19 161 LYS A N 1
ATOM 1303 C CA . LYS A 1 161 ? -11.774 2.514 16.615 1.00 95.19 161 LYS A CA 1
ATOM 1304 C C . LYS A 1 161 ? -10.798 3.361 17.439 1.00 95.19 161 LYS A C 1
ATOM 1306 O O . LYS A 1 161 ? -10.125 2.830 18.319 1.00 95.19 161 LYS A O 1
ATOM 1311 N N . LYS A 1 162 ? -10.856 4.682 17.225 1.00 95.88 162 LYS A N 1
ATOM 1312 C CA . LYS A 1 162 ? -10.013 5.735 17.829 1.00 95.88 162 LYS A CA 1
ATOM 1313 C C . LYS A 1 162 ? -8.606 5.870 17.240 1.00 95.88 162 LYS A C 1
ATOM 1315 O O . LYS A 1 162 ? -7.940 6.832 17.609 1.00 95.88 162 LYS A O 1
ATOM 1320 N N . ALA A 1 163 ? -8.176 4.969 16.357 1.00 97.81 163 ALA A N 1
ATOM 1321 C CA . ALA A 1 163 ? -6.964 5.187 15.583 1.00 97.81 163 ALA A CA 1
ATOM 1322 C C . ALA A 1 163 ? -7.176 6.343 14.600 1.00 97.81 163 ALA A C 1
ATOM 1324 O O . ALA A 1 163 ? -8.308 6.594 14.179 1.00 97.81 163 ALA A O 1
ATOM 1325 N N . LYS A 1 164 ? -6.093 7.036 14.256 1.00 98.12 164 LYS A N 1
ATOM 1326 C CA . LYS A 1 164 ? -6.084 8.139 13.294 1.00 98.12 164 LYS A CA 1
ATOM 1327 C C . LYS A 1 164 ? -4.994 7.931 12.263 1.00 98.12 164 LYS A C 1
ATOM 1329 O O . LYS A 1 164 ? -3.891 7.526 12.630 1.00 98.12 164 LYS A O 1
ATOM 1334 N N . ILE A 1 165 ? -5.285 8.274 11.015 1.00 98.56 165 ILE A N 1
ATOM 1335 C CA . ILE A 1 165 ? -4.273 8.386 9.969 1.00 98.56 165 ILE A CA 1
ATOM 1336 C C . ILE A 1 165 ? -3.810 9.840 9.838 1.00 98.56 165 ILE A C 1
ATOM 1338 O O . ILE A 1 165 ? -4.632 10.730 9.631 1.00 98.56 165 ILE A O 1
ATOM 1342 N N . ASP A 1 166 ? -2.503 10.099 9.956 1.00 98.31 166 ASP A N 1
ATOM 1343 C CA . ASP A 1 166 ? -1.936 11.449 9.793 1.00 98.31 166 ASP A CA 1
ATOM 1344 C C . ASP A 1 166 ? -1.431 11.727 8.370 1.00 98.31 166 ASP A C 1
ATOM 1346 O O . ASP A 1 166 ? -1.537 12.853 7.879 1.00 98.31 166 ASP A O 1
ATOM 1350 N N . LYS A 1 167 ? -0.874 10.707 7.711 1.00 98.38 167 LYS A N 1
ATOM 1351 C CA . LYS A 1 167 ? -0.213 10.806 6.410 1.00 98.38 167 LYS A CA 1
ATOM 1352 C C . LYS A 1 167 ? -0.547 9.615 5.529 1.00 98.38 167 LYS A C 1
ATOM 1354 O O . LYS A 1 167 ? -0.632 8.475 5.985 1.00 98.38 167 LYS A O 1
ATOM 1359 N N . LEU A 1 168 ? -0.646 9.924 4.242 1.00 98.69 168 LEU A N 1
ATOM 1360 C CA . LEU A 1 168 ? -0.769 8.988 3.136 1.00 98.69 168 LEU A CA 1
ATOM 1361 C C . LEU A 1 168 ? 0.369 9.268 2.164 1.00 98.69 168 LEU A C 1
ATOM 1363 O O . LEU A 1 168 ? 0.524 10.414 1.731 1.00 98.69 168 LEU A O 1
ATOM 1367 N N . PHE A 1 169 ? 1.158 8.257 1.824 1.00 98.25 169 PHE A N 1
ATOM 1368 C CA . PHE A 1 169 ? 2.279 8.432 0.907 1.00 98.25 169 PHE A CA 1
ATOM 1369 C C . 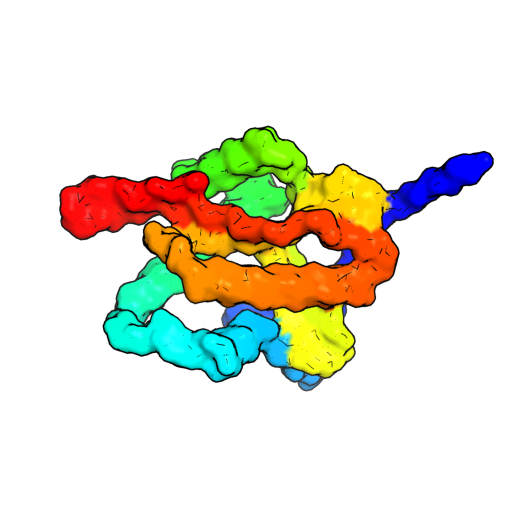PHE A 1 169 ? 2.560 7.178 0.087 1.00 98.25 169 PHE A C 1
ATOM 1371 O O . PHE A 1 169 ? 2.096 6.083 0.394 1.00 98.25 169 PHE A O 1
ATOM 1378 N N . ILE A 1 170 ? 3.322 7.373 -0.984 1.00 97.69 170 ILE A N 1
ATOM 1379 C CA . ILE A 1 170 ? 3.872 6.294 -1.794 1.00 97.69 170 ILE A CA 1
ATOM 1380 C C . ILE A 1 170 ? 5.344 6.148 -1.428 1.00 97.69 170 ILE A C 1
ATOM 1382 O O . ILE A 1 170 ? 6.029 7.156 -1.258 1.00 97.69 170 ILE A O 1
ATOM 1386 N N . ILE A 1 171 ? 5.820 4.912 -1.363 1.00 97.62 171 ILE A N 1
ATOM 1387 C CA . ILE A 1 171 ? 7.243 4.583 -1.356 1.00 97.62 171 ILE A CA 1
ATOM 1388 C C . ILE A 1 171 ? 7.577 4.123 -2.775 1.00 97.62 171 ILE A C 1
ATOM 1390 O O . ILE A 1 171 ? 7.105 3.077 -3.227 1.00 97.62 171 ILE A O 1
ATOM 1394 N N . HIS A 1 172 ? 8.294 4.954 -3.530 1.00 95.94 172 HIS A N 1
ATOM 1395 C CA . HIS A 1 172 ? 8.546 4.700 -4.946 1.00 95.94 172 HIS A CA 1
ATOM 1396 C C . HIS A 1 172 ? 9.911 4.036 -5.116 1.00 95.94 172 HIS A C 1
ATOM 1398 O O . HIS A 1 172 ? 10.926 4.713 -5.154 1.00 95.94 172 HIS A O 1
ATOM 1404 N N . LEU A 1 173 ? 9.916 2.708 -5.243 1.00 95.19 173 LEU A N 1
ATOM 1405 C CA . LEU A 1 173 ? 11.138 1.906 -5.321 1.00 95.19 173 LEU A CA 1
ATOM 1406 C C . LEU A 1 173 ? 11.272 1.249 -6.676 1.00 95.19 173 LEU A C 1
ATOM 1408 O O . LEU A 1 173 ? 10.341 0.602 -7.163 1.00 95.19 173 LEU A O 1
ATOM 1412 N N . ARG A 1 174 ? 12.442 1.374 -7.288 1.00 94.56 174 ARG A N 1
ATOM 1413 C CA . ARG A 1 174 ? 12.720 0.669 -8.532 1.00 94.56 174 ARG A CA 1
ATOM 1414 C C . ARG A 1 174 ? 14.208 0.543 -8.758 1.00 94.56 174 ARG A C 1
ATOM 1416 O O . ARG A 1 174 ? 14.925 1.523 -8.652 1.00 94.56 174 ARG A O 1
ATOM 1423 N N . ASN A 1 175 ? 14.639 -0.630 -9.190 1.00 94.88 175 ASN A N 1
ATOM 1424 C CA . ASN A 1 175 ? 15.989 -0.882 -9.650 1.00 94.88 175 ASN A CA 1
ATOM 1425 C C . ASN A 1 175 ? 15.961 -1.917 -10.788 1.00 94.88 175 ASN A C 1
ATOM 1427 O O . ASN A 1 175 ? 16.139 -3.117 -10.589 1.00 94.88 175 ASN A O 1
ATOM 1431 N N . LYS A 1 176 ? 15.688 -1.463 -12.020 1.00 90.81 176 LYS A N 1
ATOM 1432 C CA . LYS A 1 176 ? 15.629 -2.349 -13.203 1.00 90.81 176 LYS A CA 1
ATOM 1433 C C . LYS A 1 176 ? 16.721 -2.034 -14.209 1.00 90.81 176 LYS A C 1
ATOM 1435 O O . LYS A 1 176 ? 16.912 -0.885 -14.589 1.00 90.81 176 LYS A O 1
ATOM 1440 N N . ILE A 1 177 ? 17.364 -3.068 -14.740 1.00 86.62 177 ILE A N 1
ATOM 1441 C CA . ILE A 1 177 ? 18.275 -2.919 -15.879 1.00 86.62 177 ILE A CA 1
ATOM 1442 C C . ILE A 1 177 ? 17.452 -2.625 -17.142 1.00 86.62 177 ILE A C 1
ATOM 1444 O O . ILE A 1 177 ? 16.521 -3.359 -17.489 1.00 86.62 177 ILE A O 1
ATOM 1448 N N . LYS A 1 178 ? 17.787 -1.534 -17.830 1.00 84.69 178 LYS A N 1
ATOM 1449 C CA . LYS A 1 178 ? 17.219 -1.143 -19.123 1.00 84.69 178 LYS A CA 1
ATOM 1450 C C . LYS A 1 178 ? 17.853 -1.963 -20.247 1.00 84.69 178 LYS A C 1
ATOM 1452 O O . LYS A 1 178 ? 18.920 -2.553 -20.101 1.00 84.69 178 LYS A O 1
ATOM 1457 N N . LYS A 1 179 ? 17.211 -1.966 -21.421 1.00 82.88 179 LYS A N 1
ATOM 1458 C CA . LYS A 1 179 ? 17.714 -2.680 -22.613 1.00 82.88 179 LYS A CA 1
ATOM 1459 C C . LYS A 1 179 ? 19.107 -2.216 -23.058 1.00 82.88 179 LYS A C 1
ATOM 1461 O O . LYS A 1 179 ? 19.824 -2.994 -23.673 1.00 82.88 179 LYS A O 1
ATOM 1466 N N . ASP A 1 180 ? 19.470 -0.971 -22.766 1.00 89.88 180 ASP A N 1
ATOM 1467 C CA . ASP A 1 180 ? 20.777 -0.385 -23.085 1.00 89.88 180 ASP A CA 1
ATOM 1468 C C . ASP A 1 180 ? 21.860 -0.678 -22.027 1.00 89.88 180 ASP A C 1
ATOM 1470 O O . ASP A 1 180 ? 22.983 -0.194 -22.147 1.00 89.88 180 ASP A O 1
ATOM 1474 N N . GLY A 1 181 ? 21.541 -1.475 -21.001 1.00 86.88 181 GLY A N 1
ATOM 1475 C CA . GLY A 1 181 ? 22.455 -1.836 -19.918 1.00 86.88 181 GLY A CA 1
ATOM 1476 C C . GLY A 1 181 ? 22.556 -0.798 -18.800 1.00 86.88 181 GLY A C 1
ATOM 1477 O O . GLY A 1 181 ? 23.235 -1.056 -17.808 1.00 86.88 181 GLY A O 1
ATOM 1478 N N . THR A 1 182 ? 21.882 0.351 -18.914 1.00 90.06 182 THR A N 1
ATOM 1479 C CA . THR A 1 182 ? 21.800 1.325 -17.818 1.00 90.06 182 THR A CA 1
ATOM 1480 C C . THR A 1 182 ? 20.798 0.879 -16.755 1.00 90.06 182 THR A C 1
ATOM 1482 O O . THR A 1 182 ? 19.923 0.050 -17.009 1.00 90.06 182 THR A O 1
ATOM 1485 N N . VAL A 1 183 ? 20.920 1.418 -15.542 1.00 90.44 183 VAL A N 1
ATOM 1486 C CA . VAL A 1 183 ? 20.033 1.086 -14.422 1.00 90.44 183 VAL A CA 1
ATOM 1487 C C . VAL A 1 183 ? 18.962 2.164 -14.270 1.00 90.44 183 VAL A C 1
ATOM 1489 O O . VAL A 1 183 ? 19.245 3.360 -14.282 1.00 90.44 183 VAL A O 1
ATOM 1492 N N . ASP A 1 184 ? 17.713 1.728 -14.163 1.00 90.69 184 ASP A N 1
ATOM 1493 C CA . ASP A 1 184 ? 16.548 2.530 -13.806 1.00 90.69 184 ASP A CA 1
ATOM 1494 C C . ASP A 1 184 ? 16.362 2.479 -12.290 1.00 90.69 184 ASP A C 1
ATOM 1496 O O . ASP A 1 184 ? 15.599 1.646 -11.793 1.00 90.69 184 ASP A O 1
ATOM 1500 N N . HIS A 1 185 ? 17.132 3.304 -11.579 1.00 94.00 185 HIS A N 1
ATOM 1501 C CA . HIS A 1 185 ? 17.123 3.382 -10.118 1.00 94.00 185 HIS A CA 1
ATOM 1502 C C . HIS A 1 185 ? 16.281 4.574 -9.641 1.00 94.00 185 HIS A C 1
ATOM 1504 O O . HIS A 1 185 ? 16.466 5.687 -10.137 1.00 94.00 185 HIS A O 1
ATOM 1510 N N . ILE A 1 186 ? 15.337 4.327 -8.730 1.00 91.00 186 ILE A N 1
ATOM 1511 C CA . ILE A 1 186 ? 14.439 5.316 -8.115 1.00 91.00 186 ILE A CA 1
ATOM 1512 C C . ILE A 1 186 ? 14.362 5.025 -6.612 1.00 91.00 186 ILE A C 1
ATOM 1514 O O . ILE A 1 186 ? 14.052 3.884 -6.249 1.00 91.00 186 ILE A O 1
ATOM 1518 N N . ASN A 1 187 ? 14.591 6.062 -5.796 1.00 77.31 187 ASN A N 1
ATOM 1519 C CA . ASN A 1 187 ? 14.349 6.110 -4.353 1.00 77.31 187 ASN A CA 1
ATOM 1520 C C . ASN A 1 187 ? 13.535 7.353 -3.949 1.00 77.31 187 ASN A C 1
ATOM 1522 O O . ASN A 1 187 ? 13.559 8.362 -4.697 1.00 77.31 187 ASN A O 1
#